Protein AF-A0A8T3DSW2-F1 (afdb_monomer_lite)

Sequence (312 aa):
MALNLKDYFRTLYGDQIVNIPLLAEAHVTGTTRLLEKRSEMKELERALAAHKEEFEMRMENLRQHKDDQVEREDQLKKSMLKFDTFLKENDSKCNRAKKKAIIDREVVRQKELEIERLEKDIITLLARKEVLQEKVKRKAIYWEFLDKVIKRSKKFEEIRELLGRIDTLLVTREQLLQKDNEEQEHGEALRLHLRKFVEEQGNLVLQRNNQLSALQTQLDHARMVAFKWETTWNHIQSTAAKETLLLGQIKVVTLNLFHMMGGKTSQDKGVPIDDTVQQLEQIQLFIKDKAVIVSDLRNTDPDPSSSTVAEI

Organism: NCBI:txid1534307

Foldseek 3Di:
DDDPVVVVCCVVCVPPPPPDDPDDDDDDDDPVVVVVVVVVVVVVVVVVVVVVVVVVVVVVVVVVVVVVVVVVVVVVVVVVVVVVVVVVVVVVVVVVVVVVVVVVVVVVVVVVVVVVVVVVVVVVVVVVVVVVVVVCVVCVVVVVVLVVVCVVVVPDPDSVVVVVVVVVVVVVVVVVVVVVVVVVVVVVVVVVVVVVVVVVVVVVVVVVVVVVVVVVVVVVVVVVVVVVVVVVVVVVVVVVVVVVVVVVVLLVVLLVLLVVLVFDADPPPGDHSPPSVVSVVVSVVVVVVVVVVVVVVVVPDDDDDDDDDDDD

Structure (mmCIF, N/CA/C/O backbone):
data_AF-A0A8T3DSW2-F1
#
_entry.id   AF-A0A8T3DSW2-F1
#
loop_
_atom_site.group_PDB
_atom_site.id
_atom_site.type_symbol
_atom_site.label_atom_id
_atom_site.label_alt_id
_atom_site.label_comp_id
_atom_site.label_asym_id
_atom_site.label_entity_id
_atom_site.label_seq_id
_atom_site.pdbx_PDB_ins_code
_atom_site.Cartn_x
_atom_site.Cartn_y
_atom_site.Cartn_z
_atom_site.occupancy
_atom_site.B_iso_or_equiv
_atom_site.auth_seq_id
_atom_site.auth_comp_id
_atom_site.auth_asym_id
_atom_site.auth_atom_id
_atom_site.pdbx_PDB_model_num
ATOM 1 N N . MET A 1 1 ? -76.232 -48.053 89.054 1.00 43.66 1 MET A N 1
ATOM 2 C CA . MET A 1 1 ? -76.414 -48.701 90.371 1.00 43.66 1 MET A CA 1
ATOM 3 C C . MET A 1 1 ? -77.754 -48.256 90.920 1.00 43.66 1 MET A C 1
ATOM 5 O O . MET A 1 1 ? -78.009 -47.060 90.956 1.00 43.66 1 MET A O 1
ATOM 9 N N . ALA A 1 2 ? -78.635 -49.215 91.198 1.00 47.88 2 ALA A N 1
ATOM 10 C CA . ALA A 1 2 ? -80.027 -48.984 91.562 1.00 47.88 2 ALA A CA 1
ATOM 11 C C . ALA A 1 2 ? -80.119 -48.363 92.962 1.00 47.88 2 ALA A C 1
ATOM 13 O O . ALA A 1 2 ? -79.831 -49.026 93.955 1.00 47.88 2 ALA A O 1
ATOM 14 N N . LEU A 1 3 ? -80.500 -47.088 93.038 1.00 48.88 3 LEU A N 1
ATOM 15 C CA . LEU A 1 3 ? -80.855 -46.457 94.304 1.00 48.88 3 LEU A CA 1
ATOM 16 C C . LEU A 1 3 ? -82.231 -46.987 94.711 1.00 48.88 3 LEU A C 1
ATOM 18 O O . LEU A 1 3 ? -83.237 -46.762 94.040 1.00 48.88 3 LEU A O 1
ATOM 22 N N . ASN A 1 4 ? -82.219 -47.776 95.778 1.00 55.91 4 ASN A N 1
ATOM 23 C CA . ASN A 1 4 ? -83.347 -48.475 96.364 1.00 55.91 4 ASN A CA 1
ATOM 24 C C . ASN A 1 4 ? -84.398 -47.446 96.816 1.00 55.91 4 ASN A C 1
ATOM 26 O O . ASN A 1 4 ? -84.283 -46.842 97.881 1.00 55.91 4 ASN A O 1
ATOM 30 N N . LEU A 1 5 ? -85.418 -47.211 95.986 1.00 57.59 5 LEU A N 1
ATOM 31 C CA . LEU A 1 5 ? -86.446 -46.184 96.218 1.00 57.59 5 LEU A CA 1
ATOM 32 C C . LEU A 1 5 ? -87.153 -46.364 97.577 1.00 57.59 5 LEU A C 1
ATOM 34 O O . LEU A 1 5 ? -87.599 -45.399 98.188 1.00 57.59 5 LEU A O 1
ATOM 38 N N . LYS A 1 6 ? -87.191 -47.603 98.082 1.00 64.75 6 LYS A N 1
ATOM 39 C CA . LYS A 1 6 ? -87.740 -47.973 99.393 1.00 64.75 6 LYS A CA 1
ATOM 40 C C . LYS A 1 6 ? -86.969 -47.362 100.573 1.00 64.75 6 LYS A C 1
ATOM 42 O O . LYS A 1 6 ? -87.594 -47.041 101.580 1.00 64.75 6 LYS A O 1
ATOM 47 N N . ASP A 1 7 ? -85.656 -47.175 100.438 1.00 61.97 7 ASP A N 1
ATOM 48 C CA . ASP A 1 7 ? -84.811 -46.563 101.472 1.00 61.97 7 ASP A CA 1
ATOM 49 C C . ASP A 1 7 ? -84.896 -45.029 101.423 1.00 61.97 7 ASP A C 1
ATOM 51 O O . ASP A 1 7 ? -84.907 -44.386 102.468 1.00 61.97 7 ASP A O 1
ATOM 55 N N . TYR A 1 8 ? -85.075 -44.448 100.229 1.00 66.94 8 TYR A N 1
ATOM 56 C CA . TYR A 1 8 ? -85.275 -43.004 100.035 1.00 66.94 8 TYR A CA 1
ATOM 57 C C . TYR A 1 8 ? -86.597 -42.498 100.641 1.00 66.94 8 TYR A C 1
ATOM 59 O O . TYR A 1 8 ? -86.630 -41.453 101.286 1.00 66.94 8 TYR A O 1
ATOM 67 N N . PHE A 1 9 ? -87.691 -43.259 100.508 1.00 60.03 9 PHE A N 1
ATOM 68 C CA . PHE A 1 9 ? -88.961 -42.897 101.153 1.00 60.03 9 PHE A CA 1
ATOM 69 C C . PHE A 1 9 ? -88.973 -43.174 102.665 1.00 60.03 9 PHE A C 1
ATOM 71 O O . PHE A 1 9 ? -89.694 -42.497 103.396 1.00 60.03 9 PHE A O 1
ATOM 78 N N . ARG A 1 10 ? -88.154 -44.118 103.159 1.00 63.00 10 ARG A N 1
ATOM 79 C CA . ARG A 1 10 ? -88.028 -44.397 104.599 1.00 63.00 10 ARG A CA 1
ATOM 80 C C . ARG A 1 10 ? -87.286 -43.279 105.341 1.00 63.00 10 ARG A C 1
ATOM 82 O O . ARG A 1 10 ? -87.646 -42.991 106.475 1.00 63.00 10 ARG A O 1
ATOM 89 N N . THR A 1 11 ? -86.302 -42.631 104.716 1.00 62.59 11 THR A N 1
ATOM 90 C CA . THR A 1 11 ? -85.560 -41.508 105.320 1.00 62.59 11 THR A CA 1
ATOM 91 C C . THR A 1 11 ? -86.280 -40.165 105.211 1.00 62.59 11 THR A C 1
ATOM 93 O O . THR A 1 11 ? -86.123 -39.339 106.101 1.00 62.59 11 THR A O 1
ATOM 96 N N . LEU A 1 12 ? -87.092 -39.940 104.172 1.00 53.28 12 LEU A N 1
ATOM 97 C CA . LEU A 1 12 ? -87.818 -38.671 103.997 1.00 53.28 12 LEU A CA 1
ATOM 98 C C . LEU A 1 12 ? -89.153 -38.586 104.754 1.00 53.28 12 LEU A C 1
ATOM 100 O O . LEU A 1 12 ? -89.588 -37.481 105.059 1.00 53.28 12 LEU A O 1
ATOM 104 N N . TYR A 1 13 ? -89.789 -39.719 105.078 1.00 52.56 13 TYR A N 1
ATOM 105 C CA . TYR A 1 13 ? -91.094 -39.750 105.764 1.00 52.56 13 TYR A CA 1
ATOM 106 C C . TYR A 1 13 ? -91.116 -40.586 107.057 1.00 52.56 13 TYR A C 1
ATOM 108 O O . TYR A 1 13 ? -92.164 -40.696 107.692 1.00 52.56 13 TYR A O 1
ATOM 116 N N . GLY A 1 14 ? -89.981 -41.162 107.473 1.00 54.56 14 GLY A N 1
ATOM 117 C CA . GLY A 1 14 ? -89.878 -41.958 108.704 1.00 54.56 14 GLY A CA 1
ATOM 118 C C . GLY A 1 14 ? -90.166 -41.172 109.989 1.00 54.56 14 GLY A C 1
ATOM 119 O O . GLY A 1 14 ? -90.711 -41.742 110.930 1.00 54.56 14 GLY A O 1
ATOM 120 N N . ASP A 1 15 ? -89.899 -39.863 109.992 1.00 53.25 15 ASP A N 1
ATOM 121 C CA . ASP A 1 15 ? -90.023 -38.998 111.177 1.00 53.25 15 ASP A CA 1
ATOM 122 C C . ASP A 1 15 ? -91.377 -38.265 111.295 1.00 53.25 15 ASP A C 1
ATOM 124 O O . ASP A 1 15 ? -91.585 -37.502 112.236 1.00 53.25 15 ASP A O 1
ATOM 128 N N . GLN A 1 16 ? -92.335 -38.501 110.386 1.00 49.41 16 GLN A N 1
ATOM 129 C CA . GLN A 1 16 ? -93.676 -37.880 110.435 1.00 49.41 16 GLN A CA 1
ATOM 130 C C . GLN A 1 16 ? -94.821 -38.843 110.791 1.00 49.41 16 GLN A C 1
ATOM 132 O O . GLN A 1 16 ? -95.993 -38.468 110.716 1.00 49.41 16 GLN A O 1
ATOM 137 N N . ILE A 1 17 ? -94.523 -40.057 111.268 1.00 44.06 17 ILE A N 1
ATOM 138 C CA . ILE A 1 17 ? -95.538 -40.899 111.919 1.00 44.06 17 ILE A CA 1
ATOM 139 C C . ILE A 1 17 ? -95.710 -40.402 113.356 1.00 44.06 17 ILE A C 1
ATOM 141 O O . ILE A 1 17 ? -95.076 -40.865 114.301 1.00 44.06 17 ILE A O 1
ATOM 145 N N . VAL A 1 18 ? -96.579 -39.406 113.492 1.00 42.84 18 VAL A N 1
ATOM 146 C CA . VAL A 1 18 ? -97.117 -38.927 114.761 1.00 42.84 18 VAL A CA 1
ATOM 147 C C . VAL A 1 18 ? -97.772 -40.112 115.479 1.00 42.84 18 VAL A C 1
ATOM 149 O O . VAL A 1 18 ? -98.855 -40.560 115.105 1.00 42.84 18 VAL A O 1
ATOM 152 N N . ASN A 1 19 ? -97.109 -40.631 116.516 1.00 40.38 19 ASN A N 1
ATOM 153 C CA . ASN A 1 19 ? -97.745 -41.471 117.526 1.00 40.38 19 ASN A CA 1
ATOM 154 C C . ASN A 1 19 ? -98.797 -40.614 118.239 1.00 40.38 19 ASN A C 1
ATOM 156 O O . ASN A 1 19 ? -98.472 -39.789 119.089 1.00 40.38 19 ASN A O 1
ATOM 160 N N . ILE A 1 20 ? -100.056 -40.794 117.850 1.00 39.34 20 ILE A N 1
ATOM 161 C CA . ILE A 1 20 ? -101.230 -40.228 118.512 1.00 39.34 20 ILE A CA 1
ATOM 162 C C . ILE A 1 20 ? -101.313 -40.871 119.908 1.00 39.34 20 ILE A C 1
ATOM 164 O O . ILE A 1 20 ? -101.490 -42.090 119.985 1.00 39.34 20 ILE A O 1
ATOM 168 N N . PRO A 1 21 ? -101.187 -40.121 121.019 1.00 40.06 21 PRO A N 1
ATOM 169 C CA . PRO A 1 21 ? -101.387 -40.692 122.343 1.00 40.06 21 PRO A CA 1
ATOM 170 C C . PRO A 1 21 ? -102.855 -41.111 122.494 1.00 40.06 21 PRO A C 1
ATOM 172 O O . PRO A 1 21 ? -103.758 -40.280 122.378 1.00 40.06 21 PRO A O 1
ATOM 175 N N . LEU A 1 22 ? -103.099 -42.400 122.751 1.00 38.41 22 LEU A N 1
ATOM 176 C CA . LEU A 1 22 ? -104.391 -42.884 123.235 1.00 38.41 22 LEU A CA 1
ATOM 177 C C . LEU A 1 22 ? -104.652 -42.245 124.604 1.00 38.41 22 LEU A C 1
ATOM 179 O O . LEU A 1 22 ? -104.048 -42.603 125.613 1.00 38.41 22 LEU A O 1
ATOM 183 N N . LEU A 1 23 ? -105.537 -41.256 124.594 1.00 38.25 23 LEU A N 1
ATOM 184 C CA . LEU A 1 23 ? -106.051 -40.551 125.753 1.00 38.25 23 LEU A CA 1
ATOM 185 C C . LEU A 1 23 ? -106.898 -41.527 126.594 1.00 38.25 23 LEU A C 1
ATOM 187 O O . LEU A 1 23 ? -107.971 -41.940 126.159 1.00 38.25 23 LEU A O 1
ATOM 191 N N . ALA A 1 24 ? -106.428 -41.898 127.785 1.00 33.66 24 ALA A N 1
ATOM 192 C CA . ALA A 1 24 ? -107.300 -42.418 128.834 1.00 33.66 24 ALA A CA 1
ATOM 193 C C . ALA A 1 24 ? -107.922 -41.217 129.559 1.00 33.66 24 ALA A C 1
ATOM 195 O O . ALA A 1 24 ? -107.221 -40.336 130.056 1.00 33.66 24 ALA A O 1
ATOM 196 N N . GLU A 1 25 ? -109.246 -41.162 129.537 1.00 34.75 25 GLU A N 1
ATOM 197 C CA . GLU A 1 25 ? -110.070 -40.064 130.024 1.00 34.75 25 GLU A CA 1
ATOM 198 C C . GLU A 1 25 ? -110.011 -39.909 131.553 1.00 34.75 25 GLU A C 1
ATOM 200 O O . GLU A 1 25 ? -110.263 -40.852 132.300 1.00 34.75 25 GLU A O 1
ATOM 205 N N . ALA A 1 26 ? -109.791 -38.675 132.013 1.00 35.09 26 ALA A N 1
ATOM 206 C CA . ALA A 1 26 ? -110.339 -38.165 133.267 1.00 35.09 26 ALA A CA 1
ATOM 207 C C . ALA A 1 26 ? -110.723 -36.683 133.077 1.00 35.09 26 ALA A C 1
ATOM 209 O O . ALA A 1 26 ? -109.900 -35.782 133.190 1.00 35.09 26 ALA A O 1
ATOM 210 N N . HIS A 1 27 ? -111.990 -36.497 132.691 1.00 44.94 27 HIS A N 1
ATOM 211 C CA . HIS A 1 27 ? -112.877 -35.327 132.794 1.00 44.94 27 HIS A CA 1
ATOM 212 C C . HIS A 1 27 ? -112.278 -33.907 132.859 1.00 44.94 27 HIS A C 1
ATOM 214 O O . HIS A 1 27 ? -111.850 -33.529 133.938 1.00 44.94 27 HIS A O 1
ATOM 220 N N . VAL A 1 28 ? -112.471 -33.076 131.807 1.00 40.66 28 VAL A N 1
ATOM 221 C CA . VAL A 1 28 ? -113.140 -31.742 131.880 1.00 40.66 28 VAL A CA 1
ATOM 222 C C . VAL A 1 28 ? -113.721 -31.304 130.499 1.00 40.66 28 VAL A C 1
ATOM 224 O O . VAL A 1 28 ? -113.068 -31.351 129.465 1.00 40.66 28 VAL A O 1
ATOM 227 N N . THR A 1 29 ? -114.984 -30.875 130.540 1.00 43.62 29 THR A N 1
ATOM 228 C CA . THR A 1 29 ? -115.973 -30.237 129.633 1.00 43.62 29 THR A CA 1
ATOM 229 C C . THR A 1 29 ? -115.573 -29.397 128.381 1.00 43.62 29 THR A C 1
ATOM 231 O O . THR A 1 29 ? -115.062 -28.288 128.483 1.00 43.62 29 THR A O 1
ATOM 234 N N . GLY A 1 30 ? -116.048 -29.833 127.199 1.00 53.72 30 GLY A N 1
ATOM 235 C CA . GLY A 1 30 ? -116.882 -29.088 126.216 1.00 53.72 30 GLY A CA 1
ATOM 236 C C . GLY A 1 30 ? -116.366 -27.850 125.452 1.00 53.72 30 GLY A C 1
ATOM 237 O O . GLY A 1 30 ? -116.381 -27.842 124.222 1.00 53.72 30 GLY A O 1
ATOM 238 N N . THR A 1 31 ? -115.981 -26.773 126.135 1.00 52.41 31 THR A N 1
ATOM 239 C CA . THR A 1 31 ? -115.740 -25.442 125.528 1.00 52.41 31 THR A CA 1
ATOM 240 C C . THR A 1 31 ? -114.266 -25.164 125.219 1.00 52.41 31 THR A C 1
ATOM 242 O O . THR A 1 31 ? -113.960 -24.370 124.329 1.00 52.41 31 THR A O 1
ATOM 245 N N . THR A 1 32 ? -113.348 -25.880 125.866 1.00 54.94 32 THR A N 1
ATOM 246 C CA . THR A 1 32 ? -111.899 -25.862 125.595 1.00 54.94 32 THR A CA 1
ATOM 247 C C . THR A 1 32 ? -111.535 -26.531 124.270 1.00 54.94 32 THR A C 1
ATOM 249 O O . THR A 1 32 ? -110.664 -26.037 123.565 1.00 54.94 32 THR A O 1
ATOM 252 N N . ARG A 1 33 ? -112.281 -27.556 123.838 1.00 53.84 33 ARG A N 1
ATOM 253 C CA . ARG A 1 33 ? -112.020 -28.305 122.592 1.00 53.84 33 ARG A CA 1
ATOM 254 C C . ARG A 1 33 ? -112.208 -27.475 121.312 1.00 53.84 33 ARG A C 1
ATOM 256 O O . ARG A 1 33 ? -111.538 -27.714 120.312 1.00 53.84 33 ARG A O 1
ATOM 263 N N . LEU A 1 34 ? -113.107 -26.483 121.330 1.00 56.41 34 LEU A N 1
ATOM 264 C CA . LEU A 1 34 ? -113.282 -25.531 120.222 1.00 56.41 34 LEU A CA 1
ATOM 265 C C . LEU A 1 34 ? -112.168 -24.482 120.188 1.00 56.41 34 LEU A C 1
ATOM 267 O O . LEU A 1 34 ? -111.774 -24.068 119.101 1.00 56.41 34 LEU A O 1
ATOM 271 N N . LEU A 1 35 ? -111.653 -24.071 121.351 1.00 57.28 35 LEU A N 1
ATOM 272 C CA . LEU A 1 35 ? -110.501 -23.174 121.463 1.00 57.28 35 LEU A CA 1
ATOM 273 C C . LEU A 1 35 ? -109.206 -23.879 121.064 1.00 57.28 35 LEU A C 1
ATOM 275 O O . LEU A 1 35 ? -108.429 -23.292 120.323 1.00 57.28 35 LEU A O 1
ATOM 279 N N . GLU A 1 36 ? -109.023 -25.139 121.453 1.00 59.38 36 GLU A N 1
ATOM 280 C CA . GLU A 1 36 ? -107.912 -25.989 121.019 1.00 59.38 36 GLU A CA 1
ATOM 281 C C . GLU A 1 36 ? -107.985 -26.256 119.518 1.00 59.38 36 GLU A C 1
ATOM 283 O O . GLU A 1 36 ? -107.013 -25.989 118.832 1.00 59.38 36 GLU A O 1
ATOM 288 N N . LYS A 1 37 ? -109.144 -26.618 118.946 1.00 61.25 37 LYS A N 1
ATOM 289 C CA . LYS A 1 37 ? -109.275 -26.771 117.483 1.00 61.25 37 LYS A CA 1
ATOM 290 C C . LYS A 1 37 ? -109.096 -25.461 116.704 1.00 61.25 37 LYS A C 1
ATOM 292 O O . LYS A 1 37 ? -108.611 -25.496 115.576 1.00 61.25 37 LYS A O 1
ATOM 297 N N . ARG A 1 38 ? -109.448 -24.298 117.276 1.00 60.47 38 ARG A N 1
ATOM 298 C CA . ARG A 1 38 ? -109.140 -22.974 116.689 1.00 60.47 38 ARG A CA 1
ATOM 299 C C . ARG A 1 38 ? -107.675 -22.581 116.872 1.00 60.47 38 ARG A C 1
ATOM 301 O O . ARG A 1 38 ? -107.148 -21.887 116.009 1.00 60.47 38 ARG A O 1
ATOM 308 N N . SER A 1 39 ? -107.043 -22.980 117.973 1.00 61.34 39 SER A N 1
ATOM 309 C CA . SER A 1 39 ? -105.615 -22.770 118.223 1.00 61.34 39 SER A CA 1
ATOM 310 C C . SER A 1 39 ? -104.789 -23.645 117.290 1.00 61.34 39 SER A C 1
ATOM 312 O O . SER A 1 39 ? -103.933 -23.116 116.596 1.00 61.34 39 SER A O 1
ATOM 314 N N . GLU A 1 40 ? -105.149 -24.923 117.158 1.00 66.50 40 GLU A N 1
ATOM 315 C CA . GLU A 1 40 ? -104.601 -25.878 116.197 1.00 66.50 40 GLU A CA 1
ATOM 316 C C . GLU A 1 40 ? -104.802 -25.385 114.765 1.00 66.50 40 GLU A C 1
ATOM 318 O O . GLU A 1 40 ? -103.831 -25.339 114.031 1.00 66.50 40 GLU A O 1
ATOM 323 N N . MET A 1 41 ? -105.999 -24.934 114.352 1.00 65.31 41 MET A N 1
ATOM 324 C CA . MET A 1 41 ? -106.180 -24.360 113.006 1.00 65.31 41 MET A CA 1
ATOM 325 C C . MET A 1 41 ? -105.338 -23.102 112.788 1.00 65.31 41 MET A C 1
ATOM 327 O O . MET A 1 41 ? -104.753 -22.958 111.723 1.00 65.31 41 MET A O 1
ATOM 331 N N . LYS A 1 42 ? -105.213 -22.217 113.784 1.00 70.38 42 LYS A N 1
ATOM 332 C CA . LYS A 1 42 ? -104.334 -21.041 113.691 1.00 70.38 42 LYS A CA 1
ATOM 333 C C . LYS A 1 42 ? -102.854 -21.408 113.687 1.00 70.38 42 LYS A C 1
ATOM 335 O O . LYS A 1 42 ? -102.058 -20.643 113.160 1.00 70.38 42 LYS A O 1
ATOM 340 N N . GLU A 1 43 ? -102.457 -22.495 114.334 1.00 70.50 43 GLU A N 1
ATOM 341 C CA . GLU A 1 43 ? -101.088 -23.018 114.313 1.00 70.50 43 GLU A CA 1
ATOM 342 C C . GLU A 1 43 ? -100.790 -23.722 112.993 1.00 70.50 43 GLU A C 1
ATOM 344 O O . GLU A 1 43 ? -99.720 -23.513 112.438 1.00 70.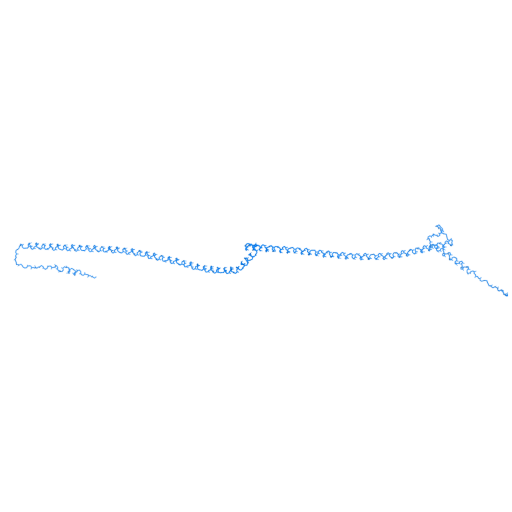50 43 GLU A O 1
ATOM 349 N N . LEU A 1 44 ? -101.754 -24.455 112.436 1.00 71.56 44 LEU A N 1
ATOM 350 C CA . LEU A 1 44 ? -101.662 -25.093 111.125 1.00 71.56 44 LEU A CA 1
ATOM 351 C C . LEU A 1 44 ? -101.683 -24.057 109.996 1.00 71.56 44 LEU A C 1
ATOM 353 O O . LEU A 1 44 ? -100.909 -24.181 109.057 1.00 71.56 44 LEU A O 1
ATOM 357 N N . GLU A 1 45 ? -102.489 -22.997 110.101 1.00 70.25 45 GLU A N 1
ATOM 358 C CA . GLU A 1 45 ? -102.453 -21.849 109.186 1.00 70.25 45 GLU A CA 1
ATOM 359 C C . GLU A 1 45 ? -101.144 -21.067 109.311 1.00 70.25 45 GLU A C 1
ATOM 361 O O . GLU A 1 45 ? -100.581 -20.685 108.290 1.00 70.25 45 GLU A O 1
ATOM 366 N N . ARG A 1 46 ? -100.614 -20.877 110.529 1.00 73.38 46 ARG A N 1
ATOM 367 C CA . ARG A 1 46 ? -99.286 -20.273 110.738 1.00 73.38 46 ARG A CA 1
ATOM 368 C C . ARG A 1 46 ? -98.164 -21.147 110.175 1.00 73.38 46 ARG A C 1
ATOM 370 O O . ARG A 1 46 ? -97.273 -20.619 109.523 1.00 73.38 46 ARG A O 1
ATOM 377 N N . ALA A 1 47 ? -98.224 -22.464 110.359 1.00 76.38 47 ALA A N 1
ATOM 378 C CA . ALA A 1 47 ? -97.257 -23.408 109.806 1.00 76.38 47 ALA A CA 1
ATOM 379 C C . ALA A 1 47 ? -97.350 -23.484 108.277 1.00 76.38 47 ALA A C 1
ATOM 381 O O . ALA A 1 47 ? -96.328 -23.524 107.606 1.00 76.38 47 ALA A O 1
ATOM 382 N N . LEU A 1 48 ? -98.556 -23.447 107.708 1.00 77.19 48 LEU A N 1
ATOM 383 C CA . LEU A 1 48 ? -98.776 -23.453 106.262 1.00 77.19 48 LEU A CA 1
ATOM 384 C C . LEU A 1 48 ? -98.400 -22.111 105.616 1.00 77.19 48 LEU A C 1
ATOM 386 O O . LEU A 1 48 ? -97.905 -22.107 104.492 1.00 77.19 48 LEU A O 1
ATOM 390 N N . ALA A 1 49 ? -98.588 -20.989 106.315 1.00 76.69 49 ALA A N 1
ATOM 391 C CA . ALA A 1 49 ? -98.077 -19.683 105.907 1.00 76.69 49 ALA A CA 1
ATOM 392 C C . ALA A 1 49 ? -96.542 -19.652 105.939 1.00 76.69 49 ALA A C 1
ATOM 394 O O . ALA A 1 49 ? -95.941 -19.284 104.937 1.00 76.69 49 ALA A O 1
ATOM 395 N N . ALA A 1 50 ? -95.916 -20.149 107.012 1.00 79.94 50 ALA A N 1
ATOM 396 C CA . ALA A 1 50 ? -94.462 -20.282 107.102 1.00 79.94 50 ALA A CA 1
ATOM 397 C C . ALA A 1 50 ? -93.899 -21.199 106.003 1.00 79.94 50 ALA A C 1
ATOM 399 O O . ALA A 1 50 ? -92.929 -20.850 105.342 1.00 79.94 50 ALA A O 1
ATOM 400 N N . HIS A 1 51 ? -94.546 -22.335 105.722 1.00 78.62 51 HIS A N 1
ATOM 401 C CA . HIS A 1 51 ? -94.102 -23.248 104.666 1.00 78.62 51 HIS A CA 1
ATOM 402 C C . HIS A 1 51 ? -94.282 -22.662 103.255 1.00 78.62 51 HIS A C 1
ATOM 404 O O . HIS A 1 51 ? -93.497 -22.979 102.359 1.00 78.62 51 HIS A O 1
ATOM 410 N N . LYS A 1 52 ? -95.307 -21.819 103.047 1.00 79.56 52 LYS A N 1
ATOM 411 C CA . LYS A 1 52 ? -95.509 -21.055 101.806 1.00 79.56 52 LYS A CA 1
ATOM 412 C C . LYS A 1 52 ? -94.461 -19.959 101.649 1.00 79.56 52 LYS A C 1
ATOM 414 O O . LYS A 1 52 ? -93.871 -19.887 100.581 1.00 79.56 52 LYS A O 1
ATOM 419 N N . GLU A 1 53 ? -94.178 -19.186 102.696 1.00 80.69 53 GLU A N 1
ATOM 420 C CA . GLU A 1 53 ? -93.099 -18.188 102.698 1.00 80.69 53 GLU A CA 1
ATOM 421 C C . GLU A 1 53 ? -91.731 -18.842 102.464 1.00 80.69 53 GLU A C 1
ATOM 423 O O . GLU A 1 53 ? -90.952 -18.364 101.646 1.00 80.69 53 GLU A O 1
ATOM 428 N N . GLU A 1 54 ? -91.439 -19.980 103.099 1.00 80.94 54 GLU A N 1
ATOM 429 C CA . GLU A 1 54 ? -90.201 -20.731 102.864 1.00 80.94 54 GLU A CA 1
ATOM 430 C C . GLU A 1 54 ? -90.104 -21.276 101.434 1.00 80.94 54 GLU A C 1
ATOM 432 O O . GLU A 1 54 ? -89.021 -21.281 100.841 1.00 80.94 54 GLU A O 1
ATOM 437 N N . PHE A 1 55 ? -91.217 -21.750 100.866 1.00 79.81 55 PHE A N 1
ATOM 438 C CA . PHE A 1 55 ? -91.267 -22.212 99.480 1.00 79.81 55 PHE A CA 1
ATOM 439 C C . PHE A 1 55 ? -91.098 -21.049 98.498 1.00 79.81 55 PHE A C 1
ATOM 441 O O . PHE A 1 55 ? -90.341 -21.178 97.538 1.00 79.81 55 PHE A O 1
ATOM 448 N N . GLU A 1 56 ? -91.737 -19.908 98.755 1.00 83.69 56 GLU A N 1
ATOM 449 C CA . GLU A 1 56 ? -91.572 -18.679 97.978 1.00 83.69 56 GLU A CA 1
ATOM 450 C C . GLU A 1 56 ? -90.132 -18.163 98.056 1.00 83.69 56 GLU A C 1
ATOM 452 O O . GLU A 1 56 ? -89.535 -17.912 97.012 1.00 83.69 56 GLU A O 1
ATOM 457 N N . MET A 1 57 ? -89.511 -18.133 99.241 1.00 82.75 57 MET A N 1
ATOM 458 C CA . MET A 1 57 ? -88.095 -17.778 99.395 1.00 82.75 57 MET A CA 1
ATOM 459 C C . MET A 1 57 ? -87.160 -18.759 98.677 1.00 82.75 57 MET A C 1
ATOM 461 O O . MET A 1 57 ? -86.193 -18.339 98.042 1.00 82.75 57 MET A O 1
ATOM 465 N N . ARG A 1 58 ? -87.427 -20.073 98.726 1.00 84.06 58 ARG A N 1
ATOM 466 C CA . ARG A 1 58 ? -86.645 -21.065 97.962 1.00 84.06 58 ARG A CA 1
ATOM 467 C C . ARG A 1 58 ? -86.805 -20.888 96.458 1.00 84.06 58 ARG A C 1
ATOM 469 O O . ARG A 1 58 ? -85.818 -20.998 95.737 1.00 84.06 58 ARG A O 1
ATOM 476 N N . MET A 1 59 ? -88.023 -20.643 95.985 1.00 84.19 59 MET A N 1
ATOM 477 C CA . MET A 1 59 ? -88.301 -20.421 94.568 1.00 84.19 59 MET A CA 1
ATOM 478 C C . MET A 1 59 ? -87.669 -19.124 94.068 1.00 84.19 59 MET A C 1
ATOM 480 O O . MET A 1 59 ? -87.143 -19.109 92.958 1.00 84.19 59 MET A O 1
ATOM 484 N N . GLU A 1 60 ? -87.667 -18.076 94.888 1.00 84.88 60 GLU A N 1
ATOM 485 C CA . GLU A 1 60 ? -87.009 -16.809 94.583 1.00 84.88 60 GLU A CA 1
ATOM 486 C C . GLU A 1 60 ? -85.483 -16.968 94.547 1.00 84.88 60 GLU A C 1
ATOM 488 O O . GLU A 1 60 ? -84.858 -16.597 93.560 1.00 84.88 60 GLU A O 1
ATOM 493 N N . ASN A 1 61 ? -84.879 -17.654 95.524 1.00 86.88 61 ASN A N 1
ATOM 494 C CA . ASN A 1 61 ? -83.445 -17.971 95.501 1.00 86.88 61 ASN A CA 1
ATOM 495 C C . ASN A 1 61 ? -83.051 -18.847 94.300 1.00 86.88 61 ASN A C 1
ATOM 497 O O . ASN A 1 61 ? -81.992 -18.657 93.710 1.00 86.88 61 ASN A O 1
ATOM 501 N N . LEU A 1 62 ? -83.889 -19.815 93.913 1.00 88.62 62 LEU A N 1
ATOM 502 C CA . LEU A 1 62 ? -83.650 -20.636 92.722 1.00 88.62 62 LEU A CA 1
ATOM 503 C C . LEU A 1 62 ? -83.791 -19.832 91.426 1.00 88.62 62 LEU A C 1
ATOM 505 O O . LEU A 1 62 ? -83.044 -20.086 90.483 1.00 88.62 62 LEU A O 1
ATOM 509 N N . ARG A 1 63 ? -84.723 -18.873 91.368 1.00 86.31 63 ARG A N 1
ATOM 510 C CA . ARG A 1 63 ? -84.840 -17.933 90.246 1.00 86.31 63 ARG A CA 1
ATOM 511 C C . ARG A 1 63 ? -83.608 -17.045 90.155 1.00 86.31 63 ARG A C 1
ATOM 513 O O . ARG A 1 63 ? -82.984 -17.042 89.104 1.00 86.31 63 ARG A O 1
ATOM 520 N N . GLN A 1 64 ? -83.188 -16.435 91.260 1.00 88.06 64 GLN A N 1
ATOM 521 C CA . GLN A 1 64 ? -81.960 -15.640 91.328 1.00 88.06 64 GLN A CA 1
ATOM 522 C C . GLN A 1 64 ? -80.733 -16.460 90.916 1.00 88.06 64 GLN A C 1
ATOM 524 O O . GLN A 1 64 ? -79.978 -16.041 90.049 1.00 88.06 64 GLN A O 1
ATOM 529 N N . HIS A 1 65 ? -80.573 -17.686 91.425 1.00 88.62 65 HIS A N 1
ATOM 530 C CA . HIS A 1 65 ? -79.476 -18.564 91.009 1.00 88.62 65 HIS A CA 1
ATOM 531 C C . HIS A 1 65 ? -79.519 -18.940 89.526 1.00 88.62 65 HIS A C 1
ATOM 533 O O . HIS A 1 65 ? -78.464 -19.067 88.899 1.00 88.62 65 HIS A O 1
ATOM 539 N N . LYS A 1 66 ? -80.714 -19.147 88.965 1.00 89.81 66 LYS A N 1
ATOM 540 C CA . LYS A 1 66 ? -80.888 -19.432 87.540 1.00 89.81 66 LYS A CA 1
ATOM 541 C C . LYS A 1 66 ? -80.541 -18.207 86.696 1.00 89.81 66 LYS A C 1
ATOM 543 O O . LYS A 1 66 ? -79.828 -18.358 85.707 1.00 89.81 66 LYS A O 1
ATOM 548 N N . ASP A 1 67 ? -80.989 -17.027 87.100 1.00 91.38 67 ASP A N 1
ATOM 549 C CA . ASP A 1 67 ? -80.708 -15.768 86.413 1.00 91.38 67 ASP A CA 1
ATOM 550 C C . ASP A 1 67 ? -79.206 -15.434 86.488 1.00 91.38 67 ASP A C 1
ATOM 552 O O . ASP A 1 67 ? -78.583 -15.194 85.454 1.00 91.38 67 ASP A O 1
ATOM 556 N N . ASP A 1 68 ? -78.573 -15.596 87.655 1.00 91.81 68 ASP A N 1
ATOM 557 C CA . ASP A 1 68 ? -77.119 -15.473 87.841 1.00 91.81 68 ASP A CA 1
ATOM 558 C C . ASP A 1 68 ? -76.325 -16.474 86.991 1.00 91.81 68 ASP A C 1
ATOM 560 O O . ASP A 1 68 ? -75.207 -16.195 86.544 1.00 91.81 68 ASP A O 1
ATOM 564 N N . GLN A 1 69 ? -76.844 -17.694 86.821 1.00 90.44 69 GLN A N 1
ATOM 565 C CA . GLN A 1 69 ? -76.210 -18.706 85.982 1.00 90.44 69 GLN A CA 1
ATOM 566 C C . GLN A 1 69 ? -76.312 -18.330 84.500 1.00 90.44 69 GLN A C 1
ATOM 568 O O . GLN A 1 69 ? -75.317 -18.449 83.786 1.00 90.44 69 GLN A O 1
ATOM 573 N N . VAL A 1 70 ? -77.468 -17.834 84.052 1.00 92.00 70 VAL A N 1
ATOM 574 C CA . VAL A 1 70 ? -77.666 -17.345 82.680 1.00 92.00 70 VAL A CA 1
ATOM 575 C C . VAL A 1 70 ? -76.775 -16.134 82.404 1.00 92.00 70 VAL A C 1
ATOM 577 O O . VAL A 1 70 ? -76.111 -16.098 81.368 1.00 92.00 70 VAL A O 1
ATOM 580 N N . GLU A 1 71 ? -76.667 -15.185 83.336 1.00 92.31 71 GLU A N 1
ATOM 581 C CA . GLU A 1 71 ? -75.758 -14.045 83.191 1.00 92.31 71 GLU A CA 1
ATOM 582 C C . GLU A 1 71 ? -74.296 -14.483 83.098 1.00 92.31 71 GLU A C 1
ATOM 584 O O . GLU A 1 71 ? -73.564 -14.006 82.226 1.00 92.31 71 GLU A O 1
ATOM 589 N N . ARG A 1 72 ? -73.857 -15.415 83.954 1.00 91.38 72 ARG A N 1
ATOM 590 C CA . ARG A 1 72 ? -72.496 -15.968 83.888 1.00 91.38 72 ARG A CA 1
ATOM 591 C C . ARG A 1 72 ? -72.241 -16.692 82.569 1.00 91.38 72 ARG A C 1
ATOM 593 O O . ARG A 1 72 ? -71.182 -16.492 81.974 1.00 91.38 72 ARG A O 1
ATOM 600 N N . GLU A 1 73 ? -73.192 -17.485 82.080 1.00 91.19 73 GLU A N 1
ATOM 601 C CA . GLU A 1 73 ? -73.097 -18.127 80.764 1.00 91.19 73 GLU A CA 1
ATOM 602 C C . GLU A 1 73 ? -73.005 -17.102 79.630 1.00 91.19 73 GLU A C 1
ATOM 604 O O . GLU A 1 73 ? -72.173 -17.250 78.735 1.00 91.19 73 GLU A O 1
ATOM 609 N N . ASP A 1 74 ? -73.802 -16.036 79.662 1.00 92.69 74 ASP A N 1
ATOM 610 C CA . ASP A 1 74 ? -73.769 -14.988 78.644 1.00 92.69 74 ASP A CA 1
ATOM 611 C C . ASP A 1 74 ? -72.484 -14.154 78.700 1.00 92.69 74 ASP A C 1
ATOM 613 O O . ASP A 1 74 ? -71.945 -13.771 77.656 1.00 92.69 74 ASP A O 1
ATOM 617 N N . GLN A 1 75 ? -71.934 -13.909 79.890 1.00 92.38 75 GLN A N 1
ATOM 618 C CA . GLN A 1 75 ? -70.611 -13.305 80.052 1.00 92.38 75 GLN A CA 1
ATOM 619 C C . GLN A 1 75 ? -69.509 -14.206 79.478 1.00 92.38 75 GLN A C 1
ATOM 621 O O . GLN A 1 75 ? -68.628 -13.710 78.770 1.00 92.38 75 GLN A O 1
ATOM 626 N N . LEU A 1 76 ? -69.584 -15.521 79.713 1.00 92.88 76 LEU A N 1
ATOM 627 C CA . LEU A 1 76 ? -68.685 -16.522 79.129 1.00 92.88 76 LEU A CA 1
ATOM 628 C C . LEU A 1 76 ? -68.804 -16.584 77.601 1.00 92.88 76 LEU A C 1
ATOM 630 O O . LEU A 1 76 ? -67.790 -16.585 76.907 1.00 92.88 76 LEU A O 1
ATOM 634 N N . LYS A 1 77 ? -70.018 -16.555 77.044 1.00 93.62 77 LYS A N 1
ATOM 635 C CA . LYS A 1 77 ? -70.227 -16.499 75.587 1.00 93.62 77 LYS A CA 1
ATOM 636 C C . LYS A 1 77 ? -69.641 -15.218 74.992 1.00 93.62 77 LYS A C 1
ATOM 638 O O . LYS A 1 77 ? -68.934 -15.269 73.986 1.00 93.62 77 LYS A O 1
ATOM 643 N N . LYS A 1 78 ? -69.875 -14.062 75.626 1.00 93.94 78 LYS A N 1
ATOM 644 C CA . LYS A 1 78 ? -69.307 -12.772 75.195 1.00 93.94 78 LYS A CA 1
ATOM 645 C C . LYS A 1 78 ? -67.780 -12.764 75.281 1.00 93.94 78 LYS A C 1
ATOM 647 O O . LYS A 1 78 ? -67.137 -12.213 74.389 1.00 93.94 78 LYS A O 1
ATOM 652 N N . SER A 1 79 ? -67.185 -13.349 76.323 1.00 93.00 79 SER A N 1
ATOM 653 C CA . SER A 1 79 ? -65.727 -13.442 76.445 1.00 93.00 79 SER A CA 1
ATOM 654 C C . SER A 1 79 ? -65.140 -14.396 75.405 1.00 93.00 79 SER A C 1
ATOM 656 O O . SER A 1 79 ? -64.167 -14.024 74.754 1.00 93.00 79 SER A O 1
ATOM 658 N N . MET A 1 80 ? -65.772 -15.546 75.145 1.00 92.44 80 MET A N 1
ATOM 659 C CA . MET A 1 80 ? -65.366 -16.461 74.073 1.00 92.44 80 MET A CA 1
ATOM 660 C C . MET A 1 80 ? -65.398 -15.800 72.694 1.00 92.44 80 MET A C 1
ATOM 662 O O . MET A 1 80 ? -64.435 -15.934 71.947 1.00 92.44 80 MET A O 1
ATOM 666 N N . LEU A 1 81 ? -66.440 -15.027 72.368 1.00 93.00 81 LEU A N 1
ATOM 667 C CA . LEU A 1 81 ? -66.499 -14.284 71.102 1.00 93.00 81 LEU A CA 1
ATOM 668 C C . LEU A 1 81 ? -65.383 -13.235 70.991 1.00 93.00 81 LEU A C 1
ATOM 670 O O . LEU A 1 81 ? -64.778 -13.085 69.928 1.00 93.00 81 LEU A O 1
ATOM 674 N N . LYS A 1 82 ? -65.072 -12.527 72.085 1.00 94.19 82 LYS A N 1
ATOM 675 C CA . LYS A 1 82 ? -63.939 -11.588 72.128 1.00 94.19 82 LYS A CA 1
ATOM 676 C C . LYS A 1 82 ? -62.604 -12.312 71.941 1.00 94.19 82 LYS A C 1
ATOM 678 O O . LYS A 1 82 ? -61.767 -11.817 71.193 1.00 94.19 82 LYS A O 1
ATOM 683 N N . PHE A 1 83 ? -62.418 -13.475 72.568 1.00 93.31 83 PHE A N 1
ATOM 684 C CA . PHE A 1 83 ? -61.218 -14.297 72.399 1.00 93.31 83 PHE A CA 1
ATOM 685 C C . PHE A 1 83 ? -61.082 -14.837 70.977 1.00 93.31 83 PHE A C 1
ATOM 687 O O . PHE A 1 83 ? -60.005 -14.726 70.404 1.00 93.31 83 PHE A O 1
ATOM 694 N N . ASP A 1 84 ? -62.152 -15.351 70.373 1.00 94.88 84 ASP A N 1
ATOM 695 C CA . ASP A 1 84 ? -62.129 -15.829 68.987 1.00 94.88 84 ASP A CA 1
ATOM 696 C C . ASP A 1 84 ? -61.819 -14.685 68.005 1.00 94.88 84 ASP A C 1
ATOM 698 O O . ASP A 1 84 ? -60.986 -14.821 67.109 1.00 94.88 84 ASP A O 1
ATOM 702 N N . THR A 1 85 ? -62.405 -13.503 68.227 1.00 93.69 85 THR A N 1
ATOM 703 C CA . THR A 1 85 ? -62.091 -12.301 67.437 1.00 93.69 85 THR A CA 1
ATOM 704 C C . THR A 1 85 ? -60.625 -11.888 67.612 1.00 93.69 85 THR A C 1
ATOM 706 O O . THR A 1 85 ? -59.937 -11.621 66.628 1.00 93.69 85 THR A O 1
ATOM 709 N N . PHE A 1 86 ? -60.111 -11.908 68.846 1.00 95.00 86 PHE A N 1
ATOM 710 C CA . PHE A 1 86 ? -58.706 -11.626 69.143 1.00 95.00 86 PHE A CA 1
ATOM 711 C C . PHE A 1 86 ? -57.753 -12.635 68.486 1.00 95.00 86 PHE A C 1
ATOM 713 O O . PHE A 1 86 ? -56.737 -12.225 67.926 1.00 95.00 86 PHE A O 1
ATOM 720 N N . LEU A 1 87 ? -58.078 -13.932 68.506 1.00 94.75 87 LEU A N 1
ATOM 721 C CA . LEU A 1 87 ? -57.289 -14.973 67.844 1.00 94.75 87 LEU A CA 1
ATOM 722 C C . LEU A 1 87 ? -57.269 -14.764 66.328 1.00 94.75 87 LEU A C 1
ATOM 724 O O . LEU A 1 87 ? -56.192 -14.738 65.740 1.00 94.75 87 LEU A O 1
ATOM 728 N N . LYS A 1 88 ? -58.422 -14.495 65.704 1.00 95.38 88 LYS A N 1
ATOM 729 C CA . LYS A 1 88 ? -58.512 -14.188 64.265 1.00 95.38 88 LYS A CA 1
ATOM 730 C C . LYS A 1 88 ? -57.697 -12.954 63.879 1.00 95.38 88 LYS A C 1
ATOM 732 O O . LYS A 1 88 ? -57.014 -12.952 62.852 1.00 95.38 88 LYS A O 1
ATOM 737 N N . GLU A 1 89 ? -57.738 -11.896 64.687 1.00 94.62 89 GLU A N 1
ATOM 738 C CA . GLU A 1 89 ? -56.921 -10.702 64.463 1.00 94.62 89 GLU A CA 1
ATOM 739 C C . GLU A 1 89 ? -55.426 -10.968 64.659 1.00 94.62 89 GLU A C 1
ATOM 741 O O . GLU A 1 89 ? -54.611 -10.470 63.877 1.00 94.62 89 GLU A O 1
ATOM 746 N N . ASN A 1 90 ? -55.053 -11.742 65.680 1.00 95.62 90 ASN A N 1
ATOM 747 C CA . ASN A 1 90 ? -53.668 -12.122 65.931 1.00 95.62 90 ASN A CA 1
ATOM 748 C C . ASN A 1 90 ? -53.122 -12.978 64.783 1.00 95.62 90 ASN A C 1
ATOM 750 O O . ASN A 1 90 ? -52.082 -12.641 64.222 1.00 95.62 90 ASN A O 1
ATOM 754 N N . ASP A 1 91 ? -53.873 -13.987 64.344 1.00 95.19 91 ASP A N 1
ATOM 755 C CA . ASP A 1 91 ? -53.532 -14.821 63.194 1.00 95.19 91 ASP A CA 1
ATOM 756 C C . ASP A 1 91 ? -53.418 -13.990 61.917 1.00 95.19 91 ASP A C 1
ATOM 758 O O . ASP A 1 91 ? -52.472 -14.156 61.146 1.00 95.19 91 ASP A O 1
ATOM 762 N N . SER A 1 92 ? -54.321 -13.029 61.698 1.00 95.12 92 SER A N 1
ATOM 763 C CA . SER A 1 92 ? -54.236 -12.090 60.574 1.00 95.12 92 SER A CA 1
ATOM 764 C C . SER A 1 92 ? -52.967 -11.229 60.639 1.00 95.12 92 SER A C 1
ATOM 766 O O . SER A 1 92 ? -52.261 -11.095 59.634 1.00 95.12 92 SER A O 1
ATOM 768 N N . LYS A 1 93 ? -52.611 -10.694 61.816 1.00 95.44 93 LYS A N 1
ATOM 769 C CA . LYS A 1 93 ? -51.366 -9.933 62.036 1.00 95.44 93 LYS A CA 1
ATOM 770 C C . LYS A 1 93 ? -50.130 -10.808 61.822 1.00 95.44 93 LYS A C 1
ATOM 772 O O . LYS A 1 93 ? -49.215 -10.395 61.110 1.00 95.44 93 LYS A O 1
ATOM 777 N N . CYS A 1 94 ? -50.128 -12.023 62.362 1.00 95.25 94 CYS A N 1
ATOM 778 C CA . CYS A 1 94 ? -49.048 -12.991 62.218 1.00 95.25 94 CYS A CA 1
ATOM 779 C C . CYS A 1 94 ? -48.867 -13.395 60.748 1.00 95.25 94 CYS A C 1
ATOM 781 O O . CYS A 1 94 ? -47.755 -13.367 60.226 1.00 95.25 94 CYS A O 1
ATOM 783 N N . ASN A 1 95 ? -49.958 -13.662 60.028 1.00 95.19 95 ASN A N 1
ATOM 784 C CA . ASN A 1 95 ? -49.927 -13.989 58.605 1.00 95.19 95 ASN A CA 1
ATOM 785 C C . ASN A 1 95 ? -49.452 -12.813 57.741 1.00 95.19 95 ASN A C 1
ATOM 787 O O . ASN A 1 95 ? -48.670 -13.022 56.813 1.00 95.19 95 ASN A O 1
ATOM 791 N N . ARG A 1 96 ? -49.863 -11.574 58.042 1.00 95.69 96 ARG A N 1
ATOM 792 C CA . ARG A 1 96 ? -49.340 -10.374 57.363 1.00 95.69 96 ARG A CA 1
ATOM 793 C C . ARG A 1 96 ? -47.846 -10.195 57.615 1.00 95.69 96 ARG A C 1
ATOM 795 O O . ARG A 1 96 ? -47.108 -9.970 56.661 1.00 95.69 96 ARG A O 1
ATOM 802 N N . ALA A 1 97 ? -47.399 -10.342 58.862 1.00 95.81 97 ALA A N 1
ATOM 803 C CA . ALA A 1 97 ? -45.987 -10.250 59.222 1.00 95.81 97 ALA A CA 1
ATOM 804 C C . ALA A 1 97 ? -45.152 -11.335 58.522 1.00 95.81 97 ALA A C 1
ATOM 806 O O . ALA A 1 97 ? -44.116 -11.021 57.944 1.00 95.81 97 ALA A O 1
ATOM 807 N N . LYS A 1 98 ? -45.638 -12.584 58.481 1.00 96.19 98 LYS A N 1
ATOM 808 C CA . LYS A 1 98 ? -44.998 -13.690 57.749 1.00 96.19 98 LYS A CA 1
ATOM 809 C C . LYS A 1 98 ? -44.901 -13.406 56.250 1.00 96.19 98 LYS A C 1
ATOM 811 O O . LYS A 1 98 ? -43.825 -13.545 55.680 1.00 96.19 98 LYS A O 1
ATOM 816 N N . LYS A 1 99 ? -45.994 -12.969 55.611 1.00 95.69 99 LYS A N 1
ATOM 817 C CA . LYS A 1 99 ? -45.993 -12.609 54.181 1.00 95.69 99 LYS A CA 1
ATOM 818 C C . LYS A 1 99 ? -45.021 -11.469 53.888 1.00 95.69 99 LYS A C 1
ATOM 820 O O . LYS A 1 99 ? -44.243 -11.574 52.946 1.00 95.69 99 LYS A O 1
ATOM 825 N N . LYS A 1 100 ? -45.027 -10.420 54.715 1.00 96.44 100 LYS A N 1
ATOM 826 C CA . LYS A 1 100 ? -44.099 -9.296 54.579 1.00 96.44 100 LYS A CA 1
ATOM 827 C C . LYS A 1 100 ? -42.645 -9.750 54.726 1.00 96.44 100 LYS A C 1
ATOM 829 O O . LYS A 1 100 ? -41.838 -9.432 53.869 1.00 96.44 100 LYS A O 1
ATOM 834 N N . ALA A 1 101 ? -42.337 -10.575 55.726 1.00 96.44 101 ALA A N 1
ATOM 835 C CA . ALA A 1 101 ? -40.991 -11.110 55.919 1.00 96.44 101 ALA A CA 1
ATOM 836 C C . ALA A 1 101 ? -40.499 -11.945 54.722 1.00 96.44 101 ALA A C 1
ATOM 838 O O . ALA A 1 101 ? -39.318 -11.897 54.397 1.00 96.44 101 ALA A O 1
ATOM 839 N N . ILE A 1 102 ? -41.382 -12.699 54.056 1.00 96.19 102 ILE A N 1
ATOM 840 C CA . ILE A 1 102 ? -41.028 -13.451 52.840 1.00 96.19 102 ILE A CA 1
ATOM 841 C C . ILE A 1 102 ? -40.720 -12.496 51.681 1.00 96.19 102 ILE A C 1
ATOM 843 O O . ILE A 1 102 ? -39.709 -12.674 51.008 1.00 96.19 102 ILE A O 1
ATOM 847 N N . ILE A 1 103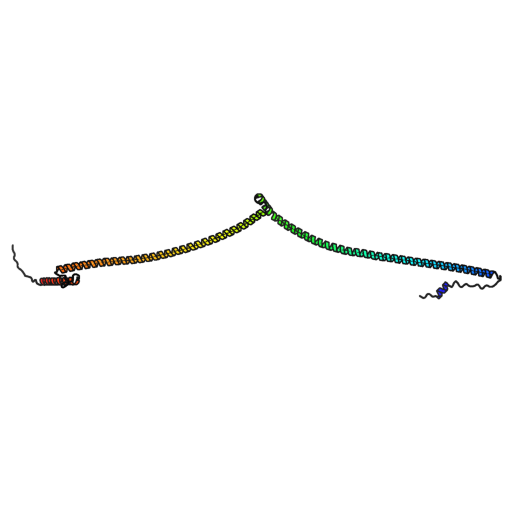 ? -41.559 -11.478 51.466 1.00 96.50 103 ILE A N 1
ATOM 848 C CA . ILE A 1 103 ? -41.356 -10.485 50.401 1.00 96.50 103 ILE A CA 1
ATOM 849 C C . ILE A 1 103 ? -40.058 -9.708 50.638 1.00 96.50 103 ILE A C 1
ATOM 851 O O . ILE A 1 103 ? -39.237 -9.608 49.732 1.00 96.50 103 ILE A O 1
ATOM 855 N N . ASP A 1 104 ? -39.843 -9.218 51.860 1.00 96.38 104 ASP A N 1
ATOM 856 C CA . ASP A 1 104 ? -38.646 -8.457 52.224 1.00 96.38 104 ASP A CA 1
ATOM 857 C C . ASP A 1 104 ? -37.378 -9.307 52.019 1.00 96.38 104 ASP A C 1
ATOM 859 O O . ASP A 1 104 ? -36.394 -8.820 51.468 1.00 96.38 104 ASP A O 1
ATOM 863 N N . ARG A 1 105 ? -37.412 -10.604 52.370 1.00 96.50 105 ARG A N 1
ATOM 864 C CA . ARG A 1 105 ? -36.303 -11.541 52.102 1.00 96.50 105 ARG A CA 1
ATOM 865 C C . ARG A 1 105 ? -36.021 -11.717 50.614 1.00 96.50 105 ARG A C 1
ATOM 867 O O . ARG A 1 105 ? -34.859 -11.758 50.228 1.00 96.50 105 ARG A O 1
ATOM 874 N N . GLU A 1 106 ? -37.054 -11.822 49.783 1.00 95.69 106 GLU A N 1
ATOM 875 C CA . GLU A 1 106 ? -36.870 -11.958 48.336 1.00 95.69 106 GLU A CA 1
ATOM 876 C C . GLU A 1 106 ? -36.307 -10.673 47.714 1.00 95.69 106 GLU A C 1
ATOM 878 O O . GLU A 1 106 ? -35.417 -10.744 46.869 1.00 95.69 106 GLU A O 1
ATOM 883 N N . VAL A 1 107 ? -36.750 -9.498 48.171 1.00 96.94 107 VAL A N 1
ATOM 884 C CA . VAL A 1 107 ? -36.186 -8.209 47.738 1.00 96.94 107 VAL A CA 1
ATOM 885 C C . VAL A 1 107 ? -34.713 -8.099 48.131 1.00 96.94 107 VAL A C 1
ATOM 887 O O . VAL A 1 107 ? -33.895 -7.708 47.300 1.00 96.94 107 VAL A O 1
ATOM 890 N N . VAL A 1 108 ? -34.359 -8.476 49.364 1.00 97.31 108 VAL A N 1
ATOM 891 C CA . VAL A 1 108 ? -32.960 -8.505 49.819 1.00 97.31 108 VAL A CA 1
ATOM 892 C C . VAL A 1 108 ? -32.133 -9.436 48.936 1.00 97.31 108 VAL A C 1
ATOM 894 O O . VAL A 1 108 ? -31.124 -8.999 48.394 1.00 97.31 108 VAL A O 1
ATOM 897 N N . ARG A 1 109 ? -32.611 -10.658 48.674 1.00 97.00 109 ARG A N 1
ATOM 898 C CA . ARG A 1 109 ? -31.929 -11.624 47.800 1.00 97.00 109 ARG A CA 1
ATOM 899 C C . ARG A 1 109 ? -31.701 -11.079 46.387 1.00 97.00 109 ARG A C 1
ATOM 901 O O . ARG A 1 109 ? -30.634 -11.263 45.809 1.00 97.00 109 ARG A O 1
ATOM 908 N N . GLN A 1 110 ? -32.696 -10.407 45.806 1.00 96.81 110 GLN A N 1
ATOM 909 C CA . GLN A 1 110 ? -32.559 -9.790 44.482 1.00 96.81 110 GLN A CA 1
ATOM 910 C C . GLN A 1 110 ? -31.528 -8.660 44.485 1.00 96.81 110 GLN A C 1
ATOM 912 O O . GLN A 1 110 ? -30.740 -8.548 43.547 1.00 96.81 110 GLN A O 1
ATOM 917 N N . LYS A 1 111 ? -31.508 -7.845 45.545 1.00 97.12 111 LYS A N 1
ATOM 918 C CA . LYS A 1 111 ? -30.539 -6.758 45.699 1.00 97.12 111 LYS A CA 1
ATOM 919 C C . LYS A 1 111 ? -29.125 -7.271 45.945 1.00 97.12 111 LYS A C 1
ATOM 921 O O . LYS A 1 111 ? -28.199 -6.711 45.376 1.00 97.12 111 LYS A O 1
ATOM 926 N N . GLU A 1 112 ? -28.953 -8.351 46.699 1.00 97.06 112 GLU A N 1
ATOM 927 C CA . GLU A 1 112 ? -27.657 -9.016 46.889 1.00 97.06 112 GLU A CA 1
ATOM 928 C C . GLU A 1 112 ? -27.084 -9.517 45.556 1.00 97.06 112 GLU A C 1
ATOM 930 O O . GLU A 1 112 ? -25.936 -9.224 45.233 1.00 97.06 112 GLU A O 1
ATOM 935 N N . LEU A 1 113 ? -27.901 -10.165 44.716 1.00 96.88 113 LEU A N 1
ATOM 936 C CA . LEU A 1 113 ? -27.472 -10.588 43.375 1.00 96.88 113 LEU A CA 1
ATOM 937 C C . LEU A 1 113 ? -27.113 -9.404 42.463 1.00 96.88 113 LEU A C 1
ATOM 939 O O . LEU A 1 113 ? -26.185 -9.493 41.656 1.00 96.88 113 LEU A O 1
ATOM 943 N N . GLU A 1 114 ? -27.852 -8.298 42.564 1.00 97.19 114 GLU A N 1
ATOM 944 C CA . GLU A 1 114 ? -27.552 -7.067 41.828 1.00 97.19 114 GLU A CA 1
ATOM 945 C C . GLU A 1 114 ? -26.225 -6.449 42.294 1.00 97.19 114 GLU A C 1
ATOM 947 O O . GLU A 1 114 ? -25.413 -6.066 41.453 1.00 97.19 114 GLU A O 1
ATOM 952 N N . ILE A 1 115 ? -25.970 -6.423 43.606 1.00 97.56 115 ILE A N 1
ATOM 953 C CA . ILE A 1 115 ? -24.705 -5.961 44.193 1.00 97.56 115 ILE A CA 1
ATOM 954 C C . ILE A 1 115 ? -23.546 -6.818 43.686 1.00 97.56 115 ILE A C 1
ATOM 956 O O . ILE A 1 115 ? -22.605 -6.266 43.125 1.00 97.56 115 ILE A O 1
ATOM 960 N N . GLU A 1 116 ? -23.636 -8.148 43.769 1.00 97.12 116 GLU A N 1
ATOM 961 C CA . GLU A 1 116 ? -22.574 -9.041 43.283 1.00 97.12 116 GLU A CA 1
ATOM 962 C C . GLU A 1 116 ? -22.279 -8.844 41.790 1.00 97.12 116 GLU A C 1
ATOM 964 O O . GLU A 1 116 ? -21.128 -8.912 41.346 1.00 97.12 116 GLU A O 1
ATOM 969 N N . ARG A 1 117 ? -23.320 -8.617 40.980 1.00 97.75 117 ARG A N 1
ATOM 970 C CA . ARG A 1 117 ? -23.155 -8.321 39.555 1.00 97.75 117 ARG A CA 1
ATOM 971 C C . ARG A 1 117 ? -22.435 -6.988 39.354 1.00 97.75 117 ARG A C 1
ATOM 973 O O . ARG A 1 117 ? -21.476 -6.935 38.587 1.00 97.75 117 ARG A O 1
ATOM 980 N N . LEU A 1 118 ? -22.881 -5.934 40.033 1.00 97.75 118 LEU A N 1
ATOM 981 C CA . LEU A 1 118 ? -22.287 -4.603 39.923 1.00 97.75 118 LEU A CA 1
ATOM 982 C C . LEU A 1 118 ? -20.843 -4.580 40.434 1.00 97.75 118 LEU A C 1
ATOM 984 O O . LEU A 1 118 ? -20.000 -3.923 39.832 1.00 97.75 118 LEU A O 1
ATOM 988 N N . GLU A 1 119 ? -20.524 -5.327 41.488 1.00 97.69 119 GLU A N 1
ATOM 989 C CA . GLU A 1 119 ? -19.157 -5.482 41.991 1.00 97.69 119 GLU A CA 1
ATOM 990 C C . GLU A 1 119 ? -18.242 -6.127 40.946 1.00 97.69 119 GLU A C 1
ATOM 992 O O . GLU A 1 119 ? -17.149 -5.618 40.680 1.00 97.69 119 GLU A O 1
ATOM 997 N N . LYS A 1 120 ? -18.702 -7.199 40.285 1.00 97.38 120 LYS A N 1
ATOM 998 C CA . LYS A 1 120 ? -17.971 -7.807 39.162 1.00 97.38 120 LYS A CA 1
ATOM 999 C C . LYS A 1 120 ? -17.769 -6.798 38.033 1.00 97.38 120 LYS A C 1
ATOM 1001 O O . LYS A 1 120 ? -16.647 -6.655 37.543 1.00 97.38 120 LYS A O 1
ATOM 1006 N N . ASP A 1 121 ? -18.811 -6.060 37.659 1.00 97.56 121 ASP A N 1
ATOM 1007 C CA . ASP A 1 121 ? -18.729 -5.043 36.608 1.00 97.56 121 ASP A CA 1
ATOM 1008 C C . ASP A 1 121 ? -17.713 -3.945 36.974 1.00 97.56 121 ASP A C 1
ATOM 1010 O O . ASP A 1 121 ? -16.859 -3.602 36.154 1.00 97.56 121 ASP A O 1
ATOM 1014 N N . ILE A 1 122 ? -17.709 -3.463 38.221 1.00 98.00 122 ILE A N 1
ATOM 1015 C CA . ILE A 1 122 ? -16.732 -2.484 38.720 1.00 98.00 122 ILE A CA 1
ATOM 1016 C C . ILE A 1 122 ? -15.304 -3.016 38.587 1.00 98.00 122 ILE A C 1
ATOM 1018 O O . ILE A 1 122 ? -14.443 -2.310 38.057 1.00 98.00 122 ILE A O 1
ATOM 1022 N N . ILE A 1 123 ? -15.047 -4.258 39.006 1.00 97.69 123 ILE A N 1
ATOM 1023 C CA . ILE A 1 123 ? -13.716 -4.871 38.902 1.00 97.69 123 ILE A CA 1
ATOM 1024 C C . ILE A 1 123 ? -13.263 -4.922 37.436 1.00 97.69 123 ILE A C 1
ATOM 1026 O O . ILE A 1 123 ? -12.145 -4.509 37.116 1.00 97.69 123 ILE A O 1
ATOM 1030 N N . THR A 1 124 ? -14.133 -5.364 36.520 1.00 97.56 124 THR A N 1
ATOM 1031 C CA . THR A 1 124 ? -13.781 -5.429 35.090 1.00 97.56 124 THR A CA 1
ATOM 1032 C C . THR A 1 124 ? -13.521 -4.048 34.483 1.00 97.56 124 THR A C 1
ATOM 1034 O O . THR A 1 124 ? -12.575 -3.875 33.707 1.00 97.56 124 THR A O 1
ATOM 1037 N N . LEU A 1 125 ? -14.320 -3.043 34.849 1.00 97.88 125 LEU A N 1
ATOM 1038 C CA . LEU A 1 125 ? -14.172 -1.676 34.359 1.00 97.88 125 LEU A CA 1
ATOM 1039 C C . LEU A 1 125 ? -12.899 -1.017 34.893 1.00 97.88 125 LEU A C 1
ATOM 1041 O O . LEU A 1 125 ? -12.216 -0.327 34.132 1.00 97.88 125 LEU A O 1
ATOM 1045 N N . LEU A 1 126 ? -12.544 -1.254 36.158 1.00 97.56 126 LEU A N 1
ATOM 1046 C CA . LEU A 1 126 ? -11.295 -0.771 36.744 1.00 97.56 126 LEU A CA 1
ATOM 1047 C C . LEU A 1 126 ? -10.078 -1.395 36.058 1.00 97.56 126 LEU A C 1
ATOM 1049 O O . LEU A 1 126 ? -9.199 -0.656 35.615 1.00 97.56 126 LEU A O 1
ATOM 1053 N N . ALA A 1 127 ? -10.075 -2.712 35.843 1.00 97.06 127 ALA A N 1
ATOM 1054 C CA . ALA A 1 127 ? -9.003 -3.380 35.105 1.00 97.06 127 ALA A CA 1
ATOM 1055 C C . ALA A 1 127 ? -8.863 -2.823 33.674 1.00 97.06 127 ALA A C 1
ATOM 1057 O O . ALA A 1 127 ? -7.763 -2.523 33.202 1.00 97.06 127 ALA A O 1
ATOM 1058 N N . ARG A 1 128 ? -9.985 -2.602 32.974 1.00 97.06 128 ARG A N 1
ATOM 1059 C CA . ARG A 1 128 ? -9.974 -1.992 31.634 1.00 97.06 128 ARG A CA 1
ATOM 1060 C C . ARG A 1 128 ? -9.434 -0.562 31.660 1.00 97.06 128 ARG A C 1
ATOM 1062 O O . ARG A 1 128 ? -8.681 -0.184 30.758 1.00 97.06 128 ARG A O 1
ATOM 1069 N N . LYS A 1 129 ? -9.808 0.230 32.667 1.00 97.44 129 LYS A N 1
ATOM 1070 C CA . LYS A 1 129 ? -9.311 1.596 32.858 1.00 97.44 129 LYS A CA 1
ATOM 1071 C C . LYS A 1 129 ? -7.798 1.601 33.052 1.00 97.44 129 LYS A C 1
ATOM 1073 O O . LYS A 1 129 ? -7.133 2.380 32.376 1.00 97.44 129 LYS A O 1
ATOM 1078 N N . GLU A 1 130 ? -7.253 0.729 33.896 1.00 97.25 130 GLU A N 1
ATOM 1079 C CA . GLU A 1 130 ? -5.806 0.629 34.129 1.00 97.25 130 GLU A CA 1
ATOM 1080 C C . GLU A 1 130 ? -5.045 0.289 32.844 1.00 97.25 130 GLU A C 1
ATOM 1082 O O . GLU A 1 130 ? -4.099 0.986 32.472 1.00 97.25 130 GLU A O 1
ATOM 1087 N N . VAL A 1 131 ? -5.517 -0.709 32.088 1.00 96.94 131 VAL A N 1
ATOM 1088 C CA . VAL A 1 131 ? -4.916 -1.084 30.798 1.00 96.94 131 VAL A CA 1
ATOM 1089 C C . VAL A 1 131 ? -4.927 0.087 29.811 1.00 96.94 131 VAL A C 1
ATOM 1091 O O . VAL A 1 131 ? -3.945 0.315 29.098 1.00 96.94 131 VAL A O 1
ATOM 1094 N N . LEU A 1 132 ? -6.031 0.835 29.737 1.00 96.00 132 LEU A N 1
ATOM 1095 C CA . LEU A 1 132 ? -6.136 2.005 28.865 1.00 96.00 132 LEU A CA 1
ATOM 1096 C C . LEU A 1 132 ? -5.230 3.147 29.330 1.00 96.00 132 LEU A C 1
ATOM 1098 O O . LEU A 1 132 ? -4.546 3.741 28.499 1.00 96.00 132 LEU A O 1
ATOM 1102 N N . GLN A 1 133 ? -5.171 3.420 30.632 1.00 96.12 133 GLN A N 1
ATOM 1103 C CA . GLN A 1 133 ? -4.278 4.430 31.197 1.00 96.12 133 GLN A CA 1
ATOM 1104 C C . GLN A 1 133 ? -2.816 4.110 30.890 1.00 96.12 133 GLN A C 1
ATOM 1106 O O . GLN A 1 133 ? -2.077 4.996 30.469 1.00 96.12 133 GLN A O 1
ATOM 1111 N N . GLU A 1 134 ? -2.409 2.847 30.999 1.00 95.25 134 GLU A N 1
ATOM 1112 C CA . GLU A 1 134 ? -1.042 2.441 30.681 1.00 95.25 134 GLU A CA 1
ATOM 1113 C C . GLU A 1 134 ? -0.731 2.560 29.182 1.00 95.25 134 GLU A C 1
ATOM 1115 O O . GLU A 1 134 ? 0.371 2.934 28.780 1.00 95.25 134 GLU A O 1
ATOM 1120 N N . LYS A 1 135 ? -1.711 2.289 28.310 1.00 94.75 135 LYS A N 1
ATOM 1121 C CA . LYS A 1 135 ? -1.570 2.549 26.867 1.00 94.75 135 LYS A CA 1
ATOM 1122 C C . LYS A 1 135 ? -1.426 4.044 26.571 1.00 94.75 135 LYS A C 1
ATOM 1124 O O . LYS A 1 135 ? -0.620 4.405 25.717 1.00 94.75 135 LYS A O 1
ATOM 1129 N N . VAL A 1 136 ? -2.179 4.900 27.261 1.00 95.38 136 VAL A N 1
ATOM 1130 C CA . VAL A 1 136 ? -2.091 6.359 27.105 1.00 95.38 136 VAL A CA 1
ATOM 1131 C C . VAL A 1 136 ? -0.739 6.872 27.592 1.00 95.38 136 VAL A C 1
ATOM 1133 O O . VAL A 1 136 ? -0.085 7.588 26.844 1.00 95.38 136 VAL A O 1
ATOM 1136 N N . LYS A 1 137 ? -0.268 6.448 28.772 1.00 93.75 137 LYS A N 1
ATOM 1137 C CA . LYS A 1 137 ? 1.056 6.824 29.303 1.00 93.75 137 LYS A CA 1
ATOM 1138 C C . LYS A 1 137 ? 2.182 6.454 28.343 1.00 93.75 137 LYS A C 1
ATOM 1140 O O . LYS A 1 137 ? 2.994 7.305 27.999 1.00 93.75 137 LYS A O 1
ATOM 1145 N N . ARG A 1 138 ? 2.181 5.218 27.830 1.00 93.62 138 ARG A N 1
ATOM 1146 C CA . ARG A 1 138 ? 3.161 4.777 26.823 1.00 93.62 138 ARG A CA 1
ATOM 1147 C C . ARG A 1 138 ? 3.144 5.644 25.564 1.00 93.62 138 ARG A C 1
ATOM 1149 O O . ARG A 1 138 ? 4.194 5.904 24.990 1.00 93.62 138 ARG A O 1
ATOM 1156 N N . LYS A 1 139 ? 1.963 6.097 25.133 1.00 92.56 139 LYS A N 1
ATOM 1157 C CA . LYS A 1 139 ? 1.810 6.949 23.945 1.00 92.56 139 LYS A CA 1
ATOM 1158 C C . LYS A 1 139 ? 1.999 8.447 24.215 1.00 92.56 139 LYS A C 1
ATOM 1160 O O . LYS A 1 139 ? 2.164 9.196 23.256 1.00 92.56 139 LYS A O 1
ATOM 1165 N N . ALA A 1 140 ? 2.012 8.885 25.475 1.00 92.69 140 ALA A N 1
ATOM 1166 C CA . ALA A 1 140 ? 2.151 10.292 25.851 1.00 92.69 140 ALA A CA 1
ATOM 1167 C C . ALA A 1 140 ? 3.474 10.892 25.357 1.00 92.69 140 ALA A C 1
ATOM 1169 O O . ALA A 1 140 ? 3.495 12.034 24.910 1.00 92.69 140 ALA A O 1
ATOM 1170 N N . ILE A 1 141 ? 4.539 10.082 25.317 1.00 93.75 141 ILE A N 1
ATOM 1171 C CA . ILE A 1 141 ? 5.860 10.472 24.803 1.00 93.75 141 ILE A CA 1
ATOM 1172 C C . ILE A 1 141 ? 5.759 11.020 23.369 1.00 93.75 141 ILE A C 1
ATOM 1174 O O . ILE A 1 141 ? 6.392 12.022 23.038 1.00 93.75 141 ILE A O 1
ATOM 1178 N N . TYR A 1 142 ? 4.935 10.402 22.514 1.00 90.69 142 TYR A N 1
ATOM 1179 C CA . TYR A 1 142 ? 4.741 10.869 21.139 1.00 90.69 142 TYR A CA 1
ATOM 1180 C C . TYR A 1 142 ? 3.987 12.196 21.085 1.00 90.69 142 TYR A C 1
ATOM 1182 O O . TYR A 1 142 ? 4.319 13.053 20.271 1.00 90.69 142 TYR A O 1
ATOM 1190 N N . TRP A 1 143 ? 2.993 12.382 21.957 1.00 89.25 143 TRP A N 1
ATOM 1191 C CA . TRP A 1 143 ? 2.252 13.638 22.038 1.00 89.25 143 TRP A CA 1
ATOM 1192 C C . TRP A 1 143 ? 3.155 14.779 22.516 1.00 89.25 143 TRP A C 1
ATOM 1194 O O . TRP A 1 143 ? 3.196 15.823 21.875 1.00 89.25 143 TRP A O 1
ATOM 1204 N N . GLU A 1 144 ? 3.951 14.558 23.566 1.00 91.19 144 GLU A N 1
ATOM 1205 C CA . GLU A 1 144 ? 4.933 15.535 24.054 1.00 91.19 144 GLU A CA 1
ATOM 1206 C C . GLU A 1 144 ? 5.972 15.894 22.990 1.00 91.19 144 GLU A C 1
ATOM 1208 O O . GLU A 1 144 ? 6.380 17.050 22.867 1.00 91.19 144 GLU A O 1
ATOM 1213 N N . PHE A 1 145 ? 6.420 14.907 22.212 1.00 91.50 145 PHE A N 1
ATOM 1214 C CA . PHE A 1 145 ? 7.312 15.148 21.087 1.00 91.50 145 PHE A CA 1
ATOM 1215 C C . PHE A 1 145 ? 6.649 16.031 20.020 1.00 91.50 145 PHE A C 1
ATOM 1217 O O . PHE A 1 145 ? 7.239 17.031 19.612 1.00 91.50 145 PHE A O 1
ATOM 1224 N N . LEU A 1 146 ? 5.427 15.702 19.592 1.00 90.06 146 LEU A N 1
ATOM 1225 C CA . LEU A 1 146 ? 4.696 16.470 18.577 1.00 90.06 146 LEU A CA 1
ATOM 1226 C C . LEU A 1 146 ? 4.386 17.897 19.051 1.00 90.06 146 LEU A C 1
ATOM 1228 O O . LEU A 1 146 ? 4.572 18.847 18.293 1.00 90.06 146 LEU A O 1
ATOM 1232 N N . ASP A 1 147 ? 4.011 18.062 20.316 1.00 89.31 147 ASP A N 1
ATOM 1233 C CA . ASP A 1 147 ? 3.807 19.367 20.946 1.00 89.31 147 ASP A CA 1
ATOM 1234 C C . ASP A 1 147 ? 5.101 20.209 20.948 1.00 89.31 147 ASP A C 1
ATOM 1236 O O . ASP A 1 147 ? 5.094 21.376 20.548 1.00 89.31 147 ASP A O 1
ATOM 1240 N N . LYS A 1 148 ? 6.257 19.611 21.280 1.00 91.31 148 LYS A N 1
ATOM 1241 C CA . LYS A 1 148 ? 7.571 20.280 21.167 1.00 91.31 148 LYS A CA 1
ATOM 1242 C C . LYS A 1 148 ? 7.890 20.698 19.729 1.00 91.31 148 LYS A C 1
ATOM 1244 O O . LYS A 1 148 ? 8.415 21.793 19.515 1.00 91.31 148 LYS A O 1
ATOM 1249 N N . VAL A 1 149 ? 7.595 19.844 18.747 1.00 89.94 149 VAL A N 1
ATOM 1250 C CA . VAL A 1 149 ? 7.825 20.136 17.321 1.00 89.94 149 VAL A CA 1
ATOM 1251 C C . VAL A 1 149 ? 6.994 21.338 16.871 1.00 89.94 149 VAL A C 1
ATOM 1253 O O . VAL A 1 149 ? 7.531 22.229 16.211 1.00 89.94 149 VAL A O 1
ATOM 1256 N N . ILE A 1 150 ? 5.728 21.418 17.277 1.00 90.19 150 ILE A N 1
ATOM 1257 C CA . ILE A 1 150 ? 4.835 22.538 16.944 1.00 90.19 150 ILE A CA 1
ATOM 1258 C C . ILE A 1 150 ? 5.316 23.835 17.575 1.00 90.19 150 ILE A C 1
ATOM 1260 O O . ILE A 1 150 ? 5.518 24.825 16.867 1.00 90.19 150 ILE A O 1
ATOM 1264 N N . LYS A 1 151 ? 5.614 23.804 18.879 1.00 88.81 151 LYS A N 1
ATOM 1265 C CA . LYS A 1 151 ? 6.152 24.957 19.615 1.00 88.81 151 LYS A CA 1
ATOM 1266 C C . LYS A 1 151 ? 7.424 25.514 18.975 1.00 88.81 151 LYS A C 1
ATOM 1268 O O . LYS A 1 151 ? 7.630 26.726 18.966 1.00 88.81 151 LYS A O 1
ATOM 1273 N N . ARG A 1 152 ? 8.272 24.644 18.416 1.00 89.56 152 ARG A N 1
ATOM 1274 C CA . ARG A 1 152 ? 9.501 25.044 17.716 1.00 89.56 152 ARG A CA 1
ATOM 1275 C C . ARG A 1 152 ? 9.244 25.547 16.296 1.00 89.56 152 ARG A C 1
ATOM 1277 O O . ARG A 1 152 ? 9.920 26.472 15.855 1.00 89.56 152 ARG A O 1
ATOM 1284 N N . SER A 1 153 ? 8.318 24.924 15.572 1.00 84.38 153 SER A N 1
ATOM 1285 C CA . SER A 1 153 ? 8.049 25.232 14.167 1.00 84.38 153 SER A CA 1
ATOM 1286 C C . SER A 1 153 ? 7.272 26.539 13.988 1.00 84.38 153 SER A C 1
ATOM 1288 O O . SER A 1 153 ? 7.524 27.238 13.011 1.00 84.38 153 SER A O 1
ATOM 1290 N N . LYS A 1 154 ? 6.347 26.878 14.904 1.00 79.31 154 LYS A N 1
ATOM 1291 C CA . LYS A 1 154 ? 5.409 28.025 14.822 1.00 79.31 154 LYS A CA 1
ATOM 1292 C C . LYS A 1 154 ? 4.568 28.113 13.531 1.00 79.31 154 LYS A C 1
ATOM 1294 O O . LYS A 1 154 ? 3.857 29.090 13.344 1.00 79.31 154 LYS A O 1
ATOM 1299 N N . LYS A 1 155 ? 4.662 27.129 12.630 1.00 84.50 155 LYS A N 1
ATOM 1300 C CA . LYS A 1 155 ? 3.944 27.080 11.343 1.00 84.50 155 LYS A CA 1
ATOM 1301 C C . LYS A 1 155 ? 2.586 26.386 11.421 1.00 84.50 155 LYS A C 1
ATOM 1303 O O . LYS A 1 155 ? 1.811 26.505 10.483 1.00 84.50 155 LYS A O 1
ATOM 1308 N N . PHE A 1 156 ? 2.351 25.627 12.484 1.00 87.31 156 PHE A N 1
ATOM 1309 C CA . PHE A 1 156 ? 1.130 24.863 12.713 1.00 87.31 156 PHE A CA 1
ATOM 1310 C C . PHE A 1 156 ? 0.584 25.258 14.077 1.00 87.31 156 PHE A C 1
ATOM 1312 O O . PHE A 1 156 ? 1.377 25.476 14.997 1.00 87.31 156 PHE A O 1
ATOM 1319 N N . GLU A 1 157 ? -0.734 25.352 14.199 1.00 83.88 157 GLU A N 1
ATOM 1320 C CA . GLU A 1 157 ? -1.394 25.653 15.472 1.00 83.88 157 GLU A CA 1
ATOM 1321 C C . GLU A 1 157 ? -1.766 24.353 16.192 1.00 83.88 157 GLU A C 1
ATOM 1323 O O . GLU A 1 157 ? -1.597 24.241 17.408 1.00 83.88 157 GLU A O 1
ATOM 1328 N N . GLU A 1 158 ? -2.155 23.322 15.433 1.00 88.62 158 GLU A N 1
ATOM 1329 C CA . GLU A 1 158 ? -2.553 22.023 15.973 1.00 88.62 158 GLU A CA 1
ATOM 1330 C C . GLU A 1 158 ? -1.704 20.844 15.469 1.00 88.62 158 GLU A C 1
ATOM 1332 O O . GLU A 1 158 ? -1.230 20.797 14.332 1.00 88.62 158 GLU A O 1
ATOM 1337 N N . ILE A 1 159 ? -1.594 19.796 16.300 1.00 88.31 159 ILE A N 1
ATOM 1338 C CA . ILE A 1 159 ? -0.948 18.524 15.920 1.00 88.31 159 ILE A CA 1
ATOM 1339 C C . ILE A 1 159 ? -1.647 17.876 14.723 1.00 88.31 159 ILE A C 1
ATOM 1341 O O . ILE A 1 159 ? -0.986 17.263 13.885 1.00 88.31 159 ILE A O 1
ATOM 1345 N N . ARG A 1 160 ? -2.970 18.032 14.608 1.00 90.75 160 ARG A N 1
ATOM 1346 C CA . ARG A 1 160 ? -3.739 17.478 13.487 1.00 90.75 160 ARG A CA 1
ATOM 1347 C C . ARG A 1 160 ? -3.347 18.103 12.152 1.00 90.75 160 ARG A C 1
ATOM 1349 O O . ARG A 1 160 ? -3.265 17.376 11.169 1.00 90.75 160 ARG A O 1
ATOM 1356 N N . GLU A 1 161 ? -3.056 19.400 12.117 1.00 90.25 161 GLU A N 1
ATOM 1357 C CA . GLU A 1 161 ? -2.616 20.090 10.898 1.00 90.25 161 GLU A CA 1
ATOM 1358 C C . GLU A 1 161 ? -1.244 19.596 10.443 1.00 90.25 161 GLU A C 1
ATOM 1360 O O . GLU A 1 161 ? -1.042 19.316 9.261 1.00 90.25 161 GLU A O 1
ATOM 1365 N N . LEU A 1 162 ? -0.313 19.425 11.390 1.00 90.19 162 LEU A N 1
ATOM 1366 C CA . LEU A 1 162 ? 1.003 18.851 11.115 1.00 90.19 162 LEU A CA 1
ATOM 1367 C C . LEU A 1 162 ? 0.877 17.432 10.545 1.00 90.19 162 LEU A C 1
ATOM 1369 O O . LEU A 1 162 ? 1.521 17.118 9.545 1.00 90.19 162 LEU A O 1
ATOM 1373 N N . LEU A 1 163 ? 0.045 16.586 11.160 1.00 91.19 163 LEU A N 1
ATOM 1374 C CA . LEU A 1 163 ? -0.198 15.224 10.682 1.00 91.19 163 LEU A CA 1
ATOM 1375 C C . LEU A 1 163 ? -0.839 15.226 9.292 1.00 91.19 163 LEU A C 1
ATOM 1377 O O . LEU A 1 163 ? -0.318 14.569 8.402 1.00 91.19 163 LEU A O 1
ATOM 1381 N N . GLY A 1 164 ? -1.868 16.045 9.060 1.00 93.31 164 GLY A N 1
ATOM 1382 C CA . GLY A 1 164 ? -2.482 16.183 7.738 1.00 93.31 164 GLY A CA 1
ATOM 1383 C C . GLY A 1 164 ? -1.485 16.657 6.676 1.00 93.31 164 GLY A C 1
ATOM 1384 O O . GLY A 1 164 ? -1.473 16.160 5.548 1.00 93.31 164 GLY A O 1
ATOM 1385 N N . ARG A 1 165 ? -0.567 17.567 7.030 1.00 92.25 165 ARG A N 1
ATOM 1386 C CA . ARG A 1 165 ? 0.517 17.966 6.127 1.00 92.25 165 ARG A CA 1
ATOM 1387 C C . ARG A 1 165 ? 1.485 16.816 5.853 1.00 92.25 165 ARG A C 1
ATOM 1389 O O . ARG A 1 165 ? 1.895 16.656 4.709 1.00 92.25 165 ARG A O 1
ATOM 1396 N N . ILE A 1 166 ? 1.855 16.027 6.857 1.00 92.00 166 ILE A N 1
ATOM 1397 C CA . ILE A 1 166 ? 2.710 14.848 6.663 1.00 92.00 166 ILE A CA 1
ATOM 1398 C C . ILE A 1 166 ? 2.009 13.822 5.772 1.00 92.00 166 ILE A C 1
ATOM 1400 O O . ILE A 1 166 ? 2.628 13.347 4.828 1.00 92.00 166 ILE A O 1
ATOM 1404 N N . ASP A 1 167 ? 0.728 13.548 6.000 1.00 96.12 167 ASP A N 1
ATOM 1405 C CA . ASP A 1 167 ? -0.048 12.598 5.203 1.00 96.12 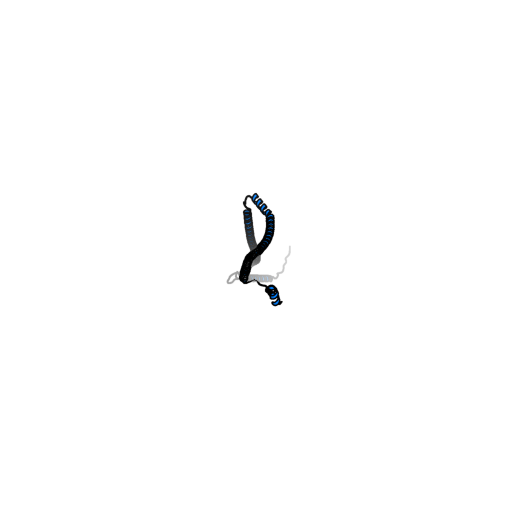167 ASP A CA 1
ATOM 1406 C C . ASP A 1 167 ? -0.121 13.042 3.739 1.00 96.12 167 ASP A C 1
ATOM 1408 O O . ASP A 1 167 ? 0.206 12.272 2.838 1.00 96.12 167 ASP A O 1
ATOM 1412 N N . THR A 1 168 ? -0.442 14.317 3.484 1.00 96.38 168 THR A N 1
ATOM 1413 C CA . THR A 1 168 ? -0.407 14.860 2.113 1.00 96.38 168 THR A CA 1
ATOM 1414 C C . THR A 1 168 ? 0.990 14.769 1.501 1.00 96.38 168 THR A C 1
ATOM 1416 O O . THR A 1 168 ? 1.114 14.393 0.340 1.00 96.38 168 THR A O 1
ATOM 1419 N N . LEU A 1 169 ? 2.054 15.046 2.264 1.00 96.81 169 LEU A N 1
ATOM 1420 C CA . LEU A 1 169 ? 3.431 14.917 1.783 1.00 96.81 169 LEU A CA 1
ATOM 1421 C C . LEU A 1 169 ? 3.801 13.468 1.453 1.00 96.81 169 LEU A C 1
ATOM 1423 O O . LEU A 1 169 ? 4.441 13.238 0.431 1.00 96.81 169 LEU A O 1
ATOM 1427 N N . LEU A 1 170 ? 3.384 12.500 2.267 1.00 97.62 170 LEU A N 1
ATOM 1428 C CA . LEU A 1 170 ? 3.610 11.078 2.010 1.00 97.62 170 LEU A CA 1
ATOM 1429 C C . LEU A 1 170 ? 2.894 10.629 0.736 1.00 97.62 170 LEU A C 1
ATOM 1431 O O . LEU A 1 170 ? 3.536 10.041 -0.130 1.00 97.62 170 LEU A O 1
ATOM 1435 N N . VAL A 1 171 ? 1.621 11.000 0.572 1.00 97.88 171 VAL A N 1
ATOM 1436 C CA . VAL A 1 171 ? 0.852 10.704 -0.646 1.00 97.88 171 VAL A CA 1
ATOM 1437 C C . VAL A 1 171 ? 1.497 11.355 -1.870 1.00 97.88 171 VAL A C 1
ATOM 1439 O O . VAL A 1 171 ? 1.707 10.693 -2.882 1.00 97.88 171 VAL A O 1
ATOM 1442 N N . THR A 1 172 ? 1.880 12.635 -1.790 1.00 97.19 172 THR A N 1
ATOM 1443 C CA . THR A 1 172 ? 2.555 13.302 -2.918 1.00 97.19 172 THR A CA 1
ATOM 1444 C C . THR A 1 172 ? 3.907 12.673 -3.235 1.00 97.19 172 THR A C 1
ATOM 1446 O O . THR A 1 172 ? 4.254 12.546 -4.404 1.00 97.19 172 THR A O 1
ATOM 1449 N N . ARG A 1 173 ? 4.669 12.237 -2.224 1.00 97.75 173 ARG A N 1
ATOM 1450 C CA . ARG A 1 173 ? 5.943 11.542 -2.424 1.00 97.75 173 ARG A CA 1
ATOM 1451 C C . ARG A 1 173 ? 5.735 10.220 -3.152 1.00 97.75 173 ARG A C 1
ATOM 1453 O O . ARG A 1 173 ? 6.496 9.925 -4.063 1.00 97.75 173 ARG A O 1
ATOM 1460 N N . GLU A 1 174 ? 4.740 9.437 -2.752 1.00 97.81 174 GLU A N 1
ATOM 1461 C CA . GLU A 1 174 ? 4.421 8.163 -3.399 1.00 97.81 174 GLU A CA 1
ATOM 1462 C C . GLU A 1 174 ? 4.017 8.370 -4.864 1.00 97.81 174 GLU A C 1
ATOM 1464 O O . GLU A 1 174 ? 4.568 7.722 -5.749 1.00 97.81 174 GLU A O 1
ATOM 1469 N N . GLN A 1 175 ? 3.164 9.360 -5.138 1.00 97.81 175 GLN A N 1
ATOM 1470 C CA . GLN A 1 175 ? 2.783 9.732 -6.505 1.00 97.81 175 GLN A CA 1
ATOM 1471 C C . GLN A 1 175 ? 3.975 10.192 -7.353 1.00 97.81 175 GLN A C 1
ATOM 1473 O O . GLN A 1 175 ? 4.059 9.852 -8.530 1.00 97.81 175 GLN A O 1
ATOM 1478 N N . LEU A 1 176 ? 4.891 10.977 -6.777 1.00 98.06 176 LEU A N 1
ATOM 1479 C CA . LEU A 1 176 ? 6.091 11.431 -7.480 1.00 98.06 176 LEU A CA 1
ATOM 1480 C C . LEU A 1 176 ? 7.040 10.272 -7.781 1.00 98.06 176 LEU A C 1
ATOM 1482 O O . LEU A 1 176 ? 7.543 10.199 -8.893 1.00 98.06 176 LEU A O 1
ATOM 1486 N N . LEU A 1 177 ? 7.248 9.357 -6.830 1.00 98.25 177 LEU A N 1
ATOM 1487 C CA . LEU A 1 177 ? 8.068 8.163 -7.051 1.00 98.25 177 LEU A CA 1
ATOM 1488 C C . LEU A 1 177 ? 7.471 7.255 -8.125 1.00 98.25 177 LEU A C 1
ATOM 1490 O O . LEU A 1 177 ? 8.205 6.713 -8.943 1.00 98.25 177 LEU A O 1
ATOM 1494 N N . GLN A 1 178 ? 6.147 7.102 -8.145 1.00 98.00 178 GLN A N 1
ATOM 1495 C CA . GLN A 1 178 ? 5.485 6.334 -9.190 1.00 98.00 178 GLN A CA 1
ATOM 1496 C C . GLN A 1 178 ? 5.708 6.966 -10.569 1.00 98.00 178 GLN A C 1
ATOM 1498 O O . GLN A 1 178 ? 6.101 6.266 -11.497 1.00 98.00 178 GLN A O 1
ATOM 1503 N N . LYS A 1 179 ? 5.517 8.284 -10.695 1.00 97.50 179 LYS A N 1
ATOM 1504 C CA . LYS A 1 179 ? 5.757 8.993 -11.960 1.00 97.50 179 LYS A CA 1
ATOM 1505 C C . LYS A 1 179 ? 7.214 8.931 -12.409 1.00 97.50 179 LYS A C 1
ATOM 1507 O O . LYS A 1 179 ? 7.461 8.719 -13.586 1.00 97.50 179 LYS A O 1
ATOM 1512 N N . ASP A 1 180 ? 8.157 9.092 -11.485 1.00 97.75 180 ASP A N 1
ATOM 1513 C CA . ASP A 1 180 ? 9.592 8.995 -11.773 1.00 97.75 180 ASP A CA 1
ATOM 1514 C C . ASP A 1 180 ? 9.953 7.603 -12.311 1.00 97.75 180 ASP A C 1
ATOM 1516 O O . ASP A 1 180 ? 10.628 7.486 -13.330 1.00 97.75 180 ASP A O 1
ATOM 1520 N N . ASN A 1 181 ? 9.406 6.543 -11.704 1.00 97.94 181 ASN A N 1
ATOM 1521 C CA . ASN A 1 181 ? 9.573 5.179 -12.204 1.00 97.94 181 ASN A CA 1
ATOM 1522 C C . ASN A 1 181 ? 8.957 4.995 -13.602 1.00 97.94 181 ASN A C 1
ATOM 1524 O O . ASN A 1 181 ? 9.608 4.432 -14.477 1.00 97.94 181 ASN A O 1
ATOM 1528 N N . GLU A 1 182 ? 7.734 5.482 -13.836 1.00 98.00 182 GLU A N 1
ATOM 1529 C CA . GLU A 1 182 ? 7.072 5.405 -15.149 1.00 98.00 182 GLU A CA 1
ATOM 1530 C C . GLU A 1 182 ? 7.875 6.147 -16.235 1.00 98.00 182 GLU A C 1
ATOM 1532 O O . GLU A 1 182 ? 8.072 5.635 -17.341 1.00 98.00 182 GLU A O 1
ATOM 1537 N N . GLU A 1 183 ? 8.386 7.340 -15.925 1.00 97.50 183 GLU A N 1
ATOM 1538 C CA . GLU A 1 183 ? 9.243 8.117 -16.824 1.00 97.50 183 GLU A CA 1
ATOM 1539 C C . GLU A 1 183 ? 10.588 7.424 -17.071 1.00 97.50 183 GLU A C 1
ATOM 1541 O O . GLU A 1 183 ? 11.073 7.410 -18.208 1.00 97.50 183 GLU A O 1
ATOM 1546 N N . GLN A 1 184 ? 11.177 6.804 -16.045 1.00 97.69 184 GLN A N 1
ATOM 1547 C CA . GLN A 1 184 ? 12.405 6.028 -16.180 1.00 97.69 184 GLN A CA 1
ATOM 1548 C C . GLN A 1 184 ? 12.195 4.802 -17.076 1.00 97.69 184 GLN A C 1
ATOM 1550 O O . GLN A 1 184 ? 12.975 4.601 -18.009 1.00 97.69 184 GLN A O 1
ATOM 1555 N N . GLU A 1 185 ? 11.139 4.019 -16.851 1.00 97.94 185 GLU A N 1
ATOM 1556 C CA . GLU A 1 185 ? 10.791 2.861 -17.683 1.00 97.94 185 GLU A CA 1
ATOM 1557 C C . GLU A 1 185 ? 10.553 3.277 -19.139 1.00 97.94 185 GLU A C 1
ATOM 1559 O O . GLU A 1 185 ? 11.073 2.651 -20.070 1.00 97.94 185 GLU A O 1
ATOM 1564 N N . HIS A 1 186 ? 9.829 4.379 -19.355 1.00 97.56 186 HIS A N 1
ATOM 1565 C CA . HIS A 1 186 ? 9.614 4.920 -20.693 1.00 97.56 186 HIS A CA 1
ATOM 1566 C C . HIS A 1 186 ? 10.937 5.351 -21.345 1.00 97.56 186 HIS A C 1
ATOM 1568 O O . HIS A 1 186 ? 11.217 5.005 -22.496 1.00 97.56 186 HIS A O 1
ATOM 1574 N N . GLY A 1 187 ? 11.798 6.048 -20.602 1.00 98.25 187 GLY A N 1
ATOM 1575 C CA . GLY A 1 187 ? 13.123 6.456 -21.063 1.00 98.25 187 GLY A CA 1
ATOM 1576 C C . GLY A 1 187 ? 14.032 5.271 -21.407 1.00 98.25 187 GLY A C 1
ATOM 1577 O O . GLY A 1 187 ? 14.728 5.298 -22.426 1.00 98.25 187 GLY A O 1
ATOM 1578 N N . GLU A 1 188 ? 14.017 4.210 -20.602 1.00 97.81 188 GLU A N 1
ATOM 1579 C CA . GLU A 1 188 ? 14.755 2.972 -20.860 1.00 97.81 188 GLU A CA 1
ATOM 1580 C C . GLU A 1 188 ? 14.233 2.246 -22.104 1.00 97.81 188 GLU A C 1
ATOM 1582 O O . GLU A 1 188 ? 15.036 1.815 -22.938 1.00 97.81 188 GLU A O 1
ATOM 1587 N N . ALA A 1 189 ? 12.912 2.192 -22.300 1.00 98.00 189 ALA A N 1
ATOM 1588 C CA . ALA A 1 189 ? 12.302 1.623 -23.497 1.00 98.00 189 ALA A CA 1
ATOM 1589 C C . ALA A 1 189 ? 12.717 2.380 -24.771 1.00 98.00 189 ALA A C 1
ATOM 1591 O O . ALA A 1 189 ? 13.128 1.754 -25.755 1.00 98.00 189 ALA A O 1
ATOM 1592 N N . LEU A 1 190 ? 12.691 3.721 -24.752 1.00 98.06 190 LEU A N 1
ATOM 1593 C CA . LEU A 1 190 ? 13.158 4.540 -25.878 1.00 98.06 190 LEU A CA 1
ATOM 1594 C C . LEU A 1 190 ? 14.654 4.339 -26.146 1.00 98.06 190 LEU A C 1
ATOM 1596 O O . LEU A 1 190 ? 15.060 4.196 -27.301 1.00 98.06 190 LEU A O 1
ATOM 1600 N N . ARG A 1 191 ? 15.487 4.288 -25.098 1.00 98.06 191 ARG A N 1
ATOM 1601 C CA . ARG A 1 191 ? 16.930 4.021 -25.232 1.00 98.06 191 ARG A CA 1
ATOM 1602 C C . ARG A 1 191 ? 17.200 2.646 -25.835 1.00 98.06 191 ARG A C 1
ATOM 1604 O O . ARG A 1 191 ? 18.090 2.522 -26.676 1.00 98.06 191 ARG A O 1
ATOM 1611 N N . LEU A 1 192 ? 16.441 1.627 -25.435 1.00 98.25 192 LEU A N 1
ATOM 1612 C CA . LEU A 1 192 ? 16.550 0.284 -25.998 1.00 98.25 192 LEU A CA 1
ATOM 1613 C C . LEU A 1 192 ? 16.146 0.270 -27.475 1.00 98.25 192 LEU A C 1
ATOM 1615 O O . LEU A 1 192 ? 16.854 -0.318 -28.291 1.00 98.25 192 LEU A O 1
ATOM 1619 N N . HIS A 1 193 ? 15.045 0.938 -27.828 1.00 98.06 193 HIS A N 1
ATOM 1620 C CA . HIS A 1 193 ? 14.603 1.059 -29.215 1.00 98.06 193 HIS A CA 1
ATOM 1621 C C . HIS A 1 193 ? 15.651 1.770 -30.080 1.00 98.06 193 HIS A C 1
ATOM 1623 O O . HIS A 1 193 ? 15.996 1.290 -31.157 1.00 98.06 193 HIS A O 1
ATOM 1629 N N . LEU A 1 194 ? 16.215 2.876 -29.586 1.00 98.31 194 LEU A N 1
ATOM 1630 C CA . LEU A 1 194 ? 17.279 3.597 -30.279 1.00 98.31 194 LEU A CA 1
ATOM 1631 C C . LEU A 1 194 ? 18.525 2.726 -30.467 1.00 98.31 194 LEU A C 1
ATOM 1633 O O . LEU A 1 194 ? 19.087 2.709 -31.558 1.00 98.31 194 LEU A O 1
ATOM 1637 N N . ARG A 1 195 ? 18.943 1.978 -29.436 1.00 98.19 195 ARG A N 1
ATOM 1638 C CA . ARG A 1 195 ? 20.092 1.067 -29.534 1.00 98.19 195 ARG A CA 1
ATOM 1639 C C . ARG A 1 195 ? 19.880 0.023 -30.628 1.00 98.19 195 ARG A C 1
ATOM 1641 O O . ARG A 1 195 ? 20.750 -0.127 -31.477 1.00 98.19 195 ARG A O 1
ATOM 1648 N N . LYS A 1 196 ? 18.713 -0.631 -30.644 1.00 97.94 196 LYS A N 1
ATOM 1649 C CA . LYS A 1 196 ? 18.355 -1.613 -31.680 1.00 97.94 196 LYS A CA 1
ATOM 1650 C C . LYS A 1 196 ? 18.390 -0.996 -33.074 1.00 97.94 196 LYS A C 1
ATOM 1652 O O . LYS A 1 196 ? 19.026 -1.544 -33.963 1.00 97.94 196 LYS A O 1
ATOM 1657 N N . PHE A 1 197 ? 17.786 0.179 -33.242 1.00 98.31 197 PHE A N 1
ATOM 1658 C CA . PHE A 1 197 ? 17.794 0.878 -34.524 1.00 98.31 197 PHE A CA 1
ATOM 1659 C C . PHE A 1 197 ? 19.220 1.209 -34.993 1.00 98.31 197 PHE A C 1
ATOM 1661 O O . PHE A 1 197 ? 19.556 0.984 -36.152 1.00 98.31 197 PHE A O 1
ATOM 1668 N N . VAL A 1 198 ? 20.083 1.708 -34.104 1.00 98.25 198 VAL A N 1
ATOM 1669 C CA . VAL A 1 198 ? 21.484 2.013 -34.438 1.00 98.25 198 VAL A CA 1
ATOM 1670 C C . VAL A 1 198 ? 22.259 0.747 -34.813 1.00 98.25 198 VAL A C 1
ATOM 1672 O O . VAL A 1 198 ? 23.009 0.772 -35.787 1.00 98.25 198 VAL A O 1
ATOM 1675 N N . GLU A 1 199 ? 22.063 -0.359 -34.093 1.00 98.06 199 GLU A N 1
ATOM 1676 C CA . GLU A 1 199 ? 22.667 -1.657 -34.425 1.00 98.06 199 GLU A CA 1
ATOM 1677 C C . GLU A 1 199 ? 22.197 -2.168 -35.797 1.00 98.06 199 GLU A C 1
ATOM 1679 O O . GLU A 1 199 ? 23.017 -2.564 -36.625 1.00 98.06 199 GLU A O 1
ATOM 1684 N N . GLU A 1 200 ? 20.895 -2.101 -36.083 1.00 97.88 200 GLU A N 1
ATOM 1685 C CA . GLU A 1 200 ? 20.314 -2.489 -37.374 1.00 97.88 200 GLU A CA 1
ATOM 1686 C C . GLU A 1 200 ? 20.864 -1.648 -38.532 1.00 97.88 200 GLU A C 1
ATOM 1688 O O . GLU A 1 200 ? 21.286 -2.197 -39.554 1.00 97.88 200 GLU A O 1
ATOM 1693 N N . GLN A 1 201 ? 20.916 -0.321 -38.372 1.00 97.56 201 GLN A N 1
ATOM 1694 C CA . GLN A 1 201 ? 21.488 0.567 -39.386 1.00 97.56 201 GLN A CA 1
ATOM 1695 C C . GLN A 1 201 ? 22.994 0.340 -39.555 1.00 97.56 201 GLN A C 1
ATOM 1697 O O . GLN A 1 201 ? 23.487 0.323 -40.683 1.00 97.56 201 GLN A O 1
ATOM 1702 N N . GLY A 1 202 ? 23.726 0.105 -38.463 1.00 98.06 202 GLY A N 1
ATOM 1703 C CA . GLY A 1 202 ? 25.144 -0.251 -38.507 1.00 98.06 202 GLY A CA 1
ATOM 1704 C C . GLY A 1 202 ? 25.389 -1.531 -39.307 1.00 98.06 202 GLY A C 1
ATOM 1705 O O . GLY A 1 202 ? 26.239 -1.555 -40.199 1.00 98.06 202 GLY A O 1
ATOM 1706 N N . ASN A 1 203 ? 24.583 -2.567 -39.067 1.00 97.69 203 ASN A N 1
ATOM 1707 C CA . ASN A 1 203 ? 24.632 -3.820 -39.821 1.00 97.69 203 ASN A CA 1
ATOM 1708 C C . ASN A 1 203 ? 24.320 -3.610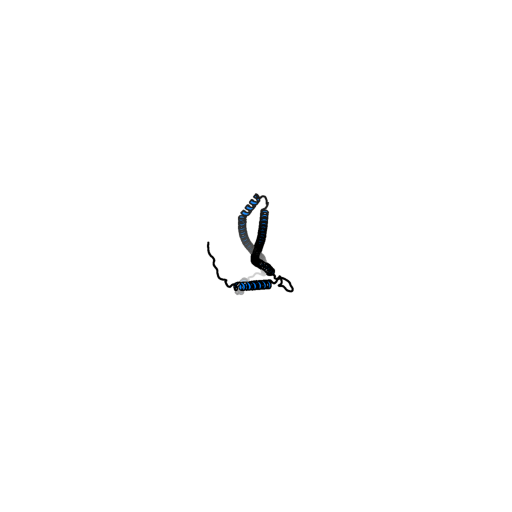 -41.309 1.00 97.69 203 ASN A C 1
ATOM 1710 O O . ASN A 1 203 ? 25.008 -4.168 -42.167 1.00 97.69 203 ASN A O 1
ATOM 1714 N N . LEU A 1 204 ? 23.331 -2.771 -41.634 1.00 97.94 204 LEU A N 1
ATOM 1715 C CA . LEU A 1 204 ? 22.994 -2.443 -43.019 1.00 97.94 204 LEU A CA 1
ATOM 1716 C C . LEU A 1 204 ? 24.153 -1.724 -43.724 1.00 97.94 204 LEU A C 1
ATOM 1718 O O . LEU A 1 204 ? 24.496 -2.075 -44.853 1.00 97.94 204 LEU A O 1
ATOM 1722 N N . VAL A 1 205 ? 24.788 -0.751 -43.064 1.00 98.12 205 VAL A N 1
ATOM 1723 C CA . VAL A 1 205 ? 25.959 -0.042 -43.604 1.00 98.12 205 VAL A CA 1
ATOM 1724 C C . VAL A 1 205 ? 27.106 -1.015 -43.869 1.00 98.12 205 VAL A C 1
ATOM 1726 O O . VAL A 1 205 ? 27.681 -0.983 -44.957 1.00 98.12 205 VAL A O 1
ATOM 1729 N N . LEU A 1 206 ? 27.401 -1.921 -42.932 1.00 97.88 206 LEU A N 1
ATOM 1730 C CA . LEU A 1 206 ? 28.422 -2.958 -43.118 1.00 97.88 206 LEU A CA 1
ATOM 1731 C C . LEU A 1 206 ? 28.093 -3.876 -44.302 1.00 97.88 206 LEU A C 1
ATOM 1733 O O . LEU A 1 206 ? 28.955 -4.141 -45.140 1.00 97.88 206 LEU A O 1
ATOM 1737 N N . GLN A 1 207 ? 26.837 -4.313 -44.429 1.00 98.00 207 GLN A N 1
ATOM 1738 C CA . GLN A 1 207 ? 26.398 -5.136 -45.555 1.00 98.00 207 GLN A CA 1
ATOM 1739 C C . GLN A 1 207 ? 26.577 -4.409 -46.896 1.00 98.00 207 GLN A C 1
ATOM 1741 O O . GLN A 1 207 ? 27.069 -5.001 -47.858 1.00 98.00 207 GLN A O 1
ATOM 1746 N N . ARG A 1 208 ? 26.202 -3.126 -46.974 1.00 97.00 208 ARG A N 1
ATOM 1747 C CA . ARG A 1 208 ? 26.370 -2.311 -48.187 1.00 97.00 208 ARG A CA 1
ATOM 1748 C C . ARG A 1 208 ? 27.836 -2.061 -48.513 1.00 97.00 208 ARG A C 1
ATOM 1750 O O . ARG A 1 208 ? 28.200 -2.127 -49.683 1.00 97.00 208 ARG A O 1
ATOM 1757 N N . ASN A 1 209 ? 28.675 -1.832 -47.506 1.00 98.12 209 ASN A N 1
ATOM 1758 C CA . ASN A 1 209 ? 30.114 -1.677 -47.696 1.00 98.12 209 ASN A CA 1
ATOM 1759 C C . ASN A 1 209 ? 30.736 -2.956 -48.281 1.00 98.12 209 ASN A C 1
ATOM 1761 O O . ASN A 1 209 ? 31.409 -2.891 -49.305 1.00 98.12 209 ASN A O 1
ATOM 1765 N N . ASN A 1 210 ? 30.391 -4.124 -47.733 1.00 97.62 210 ASN A N 1
ATOM 1766 C CA . ASN A 1 210 ? 30.841 -5.411 -48.267 1.00 97.62 210 ASN A CA 1
ATOM 1767 C C . ASN A 1 210 ? 30.398 -5.626 -49.727 1.00 97.62 210 ASN A C 1
ATOM 1769 O O . ASN A 1 210 ? 31.185 -6.088 -50.554 1.00 97.62 210 ASN A O 1
ATOM 1773 N N . GLN A 1 211 ? 29.153 -5.266 -50.068 1.00 98.00 211 GLN A N 1
ATOM 1774 C CA . GLN A 1 211 ? 28.664 -5.314 -51.453 1.00 98.00 211 GLN A CA 1
ATOM 1775 C C . GLN A 1 211 ? 29.455 -4.375 -52.371 1.00 98.00 211 GLN A C 1
ATOM 1777 O O . GLN A 1 211 ? 29.816 -4.766 -53.480 1.00 98.00 211 GLN A O 1
ATOM 1782 N N . LEU A 1 212 ? 29.749 -3.158 -51.908 1.00 98.12 212 LEU A N 1
ATOM 1783 C CA . LEU A 1 212 ? 30.539 -2.185 -52.656 1.00 98.12 212 LEU A CA 1
ATOM 1784 C C . LEU A 1 212 ? 31.953 -2.711 -52.927 1.00 98.12 212 LEU A C 1
ATOM 1786 O O . LEU A 1 212 ? 32.399 -2.669 -54.070 1.00 98.12 212 LEU A O 1
ATOM 1790 N N . SER A 1 213 ? 32.626 -3.272 -51.920 1.00 97.94 213 SER A N 1
ATOM 1791 C CA . SER A 1 213 ? 33.955 -3.874 -52.084 1.00 97.94 213 SER A CA 1
ATOM 1792 C C . SER A 1 213 ? 33.947 -5.054 -53.061 1.00 97.94 213 SER A C 1
ATOM 1794 O O . SER A 1 213 ? 34.863 -5.185 -53.876 1.00 97.94 213 SER A O 1
ATOM 1796 N N . ALA A 1 214 ? 32.905 -5.890 -53.034 1.00 97.88 214 ALA A N 1
ATOM 1797 C CA . ALA A 1 214 ? 32.756 -6.994 -53.979 1.00 97.88 214 ALA A CA 1
ATOM 1798 C C . ALA A 1 214 ? 32.574 -6.491 -55.422 1.00 97.88 214 ALA A C 1
ATOM 1800 O O . ALA A 1 214 ? 33.261 -6.961 -56.330 1.00 97.88 214 ALA A O 1
ATOM 1801 N N . LEU A 1 215 ? 31.703 -5.498 -55.631 1.00 98.00 215 LEU A N 1
ATOM 1802 C CA . LEU A 1 215 ? 31.488 -4.878 -56.942 1.00 98.00 215 LEU A CA 1
ATOM 1803 C C . LEU A 1 215 ? 32.744 -4.167 -57.454 1.00 98.00 215 LEU A C 1
ATOM 1805 O O . LEU A 1 215 ? 33.075 -4.283 -58.632 1.00 98.00 215 LEU A O 1
ATOM 1809 N N . GLN A 1 216 ? 33.472 -3.474 -56.580 1.00 97.88 216 GLN A N 1
ATOM 1810 C CA . GLN A 1 216 ? 34.728 -2.821 -56.937 1.00 97.88 216 GLN A CA 1
ATOM 1811 C C . GLN A 1 216 ? 35.782 -3.845 -57.372 1.00 97.88 216 GLN A C 1
ATOM 1813 O O . GLN A 1 216 ? 36.407 -3.669 -58.412 1.00 97.88 216 GLN A O 1
ATOM 1818 N N . THR A 1 217 ? 35.890 -4.968 -56.658 1.00 97.94 217 THR A N 1
ATOM 1819 C CA . THR A 1 217 ? 36.779 -6.075 -57.044 1.00 97.94 217 THR A CA 1
ATOM 1820 C C . THR A 1 217 ? 36.413 -6.646 -58.420 1.00 97.94 217 THR A C 1
ATOM 1822 O O . THR A 1 217 ? 37.293 -6.899 -59.243 1.00 97.94 217 THR A O 1
ATOM 1825 N N . GLN A 1 218 ? 35.118 -6.823 -58.707 1.00 97.88 218 GLN A N 1
ATOM 1826 C CA . GLN A 1 218 ? 34.650 -7.286 -60.021 1.00 97.88 218 GLN A CA 1
ATOM 1827 C C . GLN A 1 218 ? 34.968 -6.283 -61.135 1.00 97.88 218 GLN A C 1
ATOM 1829 O O . GLN A 1 218 ? 35.402 -6.674 -62.219 1.00 97.88 218 GLN A O 1
ATOM 1834 N N . LEU A 1 219 ? 34.779 -4.993 -60.865 1.00 98.00 219 LEU A N 1
ATOM 1835 C CA . LEU A 1 219 ? 35.077 -3.914 -61.798 1.00 98.00 219 LEU A CA 1
ATOM 1836 C C . LEU A 1 219 ? 36.579 -3.820 -62.091 1.00 98.00 219 LEU A C 1
ATOM 1838 O O . LEU A 1 219 ? 36.964 -3.721 -63.255 1.00 98.00 219 LEU A O 1
ATOM 1842 N N . ASP A 1 220 ? 37.429 -3.911 -61.071 1.00 97.94 220 ASP A N 1
ATOM 1843 C CA . ASP A 1 220 ? 38.883 -3.914 -61.236 1.00 97.94 220 ASP A CA 1
ATOM 1844 C C . ASP A 1 220 ? 39.356 -5.156 -62.003 1.00 97.94 220 ASP A C 1
ATOM 1846 O O . ASP A 1 220 ? 40.215 -5.053 -62.882 1.00 97.94 220 ASP A O 1
ATOM 1850 N N . HIS A 1 221 ? 38.737 -6.317 -61.767 1.00 97.88 221 HIS A N 1
ATOM 1851 C CA . HIS A 1 221 ? 38.997 -7.521 -62.554 1.00 97.88 221 HIS A CA 1
ATOM 1852 C C . HIS A 1 221 ? 38.622 -7.335 -64.032 1.00 97.88 221 HIS A C 1
ATOM 1854 O O . HIS A 1 221 ? 39.436 -7.616 -64.914 1.00 97.88 221 HIS A O 1
ATOM 1860 N N . ALA A 1 222 ? 37.424 -6.817 -64.315 1.00 97.00 222 ALA A N 1
ATOM 1861 C CA . ALA A 1 222 ? 36.974 -6.548 -65.678 1.00 97.00 222 ALA A CA 1
ATOM 1862 C C . ALA A 1 222 ? 37.885 -5.532 -66.388 1.00 97.00 222 ALA A C 1
ATOM 1864 O O . ALA A 1 222 ? 38.269 -5.750 -67.537 1.00 97.00 222 ALA A O 1
ATOM 1865 N N . ARG A 1 223 ? 38.301 -4.467 -65.691 1.00 97.38 223 ARG A N 1
ATOM 1866 C CA . ARG A 1 223 ? 39.268 -3.478 -66.194 1.00 97.38 223 ARG A CA 1
ATOM 1867 C C . ARG A 1 223 ? 40.622 -4.105 -66.498 1.00 97.38 223 ARG A C 1
ATOM 1869 O O . ARG A 1 223 ? 41.179 -3.839 -67.557 1.00 97.38 223 ARG A O 1
ATOM 1876 N N . MET A 1 224 ? 41.134 -4.963 -65.615 1.00 97.50 224 MET A N 1
ATOM 1877 C CA . MET A 1 224 ? 42.392 -5.675 -65.849 1.00 97.50 224 MET A CA 1
ATOM 1878 C C . MET A 1 224 ? 42.306 -6.553 -67.104 1.00 97.50 224 MET A C 1
ATOM 1880 O O . MET A 1 224 ? 43.233 -6.567 -67.912 1.00 97.50 224 MET A O 1
ATOM 1884 N N . VAL A 1 225 ? 41.204 -7.287 -67.282 1.00 97.44 225 VAL A N 1
ATOM 1885 C CA . VAL A 1 225 ? 40.988 -8.133 -68.465 1.00 97.44 225 VAL A CA 1
ATOM 1886 C C . VAL A 1 225 ? 40.878 -7.284 -69.733 1.00 97.44 225 VAL A C 1
ATOM 1888 O O . VAL A 1 225 ? 41.541 -7.597 -70.720 1.00 97.44 225 VAL A O 1
ATOM 1891 N N . ALA A 1 226 ? 40.107 -6.194 -69.703 1.00 96.69 226 ALA A N 1
ATOM 1892 C CA . ALA A 1 226 ? 39.983 -5.269 -70.828 1.00 96.69 226 ALA A CA 1
ATOM 1893 C C . ALA A 1 226 ? 41.344 -4.679 -71.227 1.00 96.69 226 ALA A C 1
ATOM 1895 O O . ALA A 1 226 ? 41.712 -4.736 -72.396 1.00 96.69 226 ALA A O 1
ATOM 1896 N N . PHE A 1 227 ? 42.132 -4.219 -70.251 1.00 97.38 227 PHE A N 1
ATOM 1897 C CA . PHE A 1 227 ? 43.472 -3.682 -70.484 1.00 97.38 227 PHE A CA 1
ATOM 1898 C C . PHE A 1 227 ? 44.423 -4.715 -71.112 1.00 97.38 227 PHE A C 1
ATOM 1900 O O . PHE A 1 227 ? 45.192 -4.393 -72.021 1.00 97.38 227 PHE A O 1
ATOM 1907 N N . LYS A 1 228 ? 44.360 -5.983 -70.672 1.00 97.06 228 LYS A N 1
ATOM 1908 C CA . LYS A 1 228 ? 45.130 -7.075 -71.293 1.00 97.06 228 LYS A CA 1
ATOM 1909 C C . LYS A 1 228 ? 44.759 -7.244 -72.766 1.00 97.06 228 LYS A C 1
ATOM 1911 O O . LYS A 1 228 ? 45.655 -7.291 -73.606 1.00 97.06 228 LYS A O 1
ATOM 1916 N N . TRP A 1 229 ? 43.465 -7.301 -73.077 1.00 96.62 229 TRP A N 1
ATOM 1917 C CA . TRP A 1 229 ? 42.995 -7.445 -74.455 1.00 96.62 229 TRP A CA 1
ATOM 1918 C C . TRP A 1 229 ? 43.355 -6.242 -75.323 1.00 96.62 229 TRP A C 1
ATOM 1920 O O . TRP A 1 229 ? 43.848 -6.427 -76.432 1.00 96.62 229 TRP A O 1
ATOM 1930 N N . GLU A 1 230 ? 43.209 -5.027 -74.806 1.00 97.12 230 GLU A N 1
ATOM 1931 C CA . GLU A 1 230 ? 43.617 -3.799 -75.490 1.00 97.12 230 GLU A CA 1
ATOM 1932 C C . GLU A 1 230 ? 45.119 -3.805 -75.806 1.00 97.12 230 GLU A C 1
ATOM 1934 O O . GLU A 1 230 ? 45.525 -3.510 -76.929 1.00 97.12 230 GLU A O 1
ATOM 1939 N N . THR A 1 231 ? 45.953 -4.247 -74.861 1.00 96.69 231 THR A N 1
ATOM 1940 C CA . THR A 1 231 ? 47.399 -4.396 -75.082 1.00 96.69 231 THR A CA 1
ATOM 1941 C C . THR A 1 231 ? 47.695 -5.418 -76.183 1.00 96.69 231 THR A C 1
ATOM 1943 O O . THR A 1 231 ? 48.494 -5.144 -77.081 1.00 96.69 231 THR A O 1
ATOM 1946 N N . THR A 1 232 ? 47.040 -6.586 -76.155 1.00 96.62 232 THR A N 1
ATOM 1947 C CA . THR A 1 232 ? 47.217 -7.604 -77.206 1.00 96.62 232 THR A CA 1
ATOM 1948 C C . THR A 1 232 ? 46.736 -7.114 -78.568 1.00 96.62 232 THR A C 1
ATOM 1950 O O . THR A 1 232 ? 47.412 -7.341 -79.568 1.00 96.62 232 THR A O 1
ATOM 1953 N N . TRP A 1 233 ? 45.618 -6.388 -78.609 1.00 96.31 233 TRP A N 1
ATOM 1954 C CA . TRP A 1 233 ? 45.073 -5.797 -79.824 1.00 96.31 233 TRP A CA 1
ATOM 1955 C C . TRP A 1 233 ? 46.032 -4.764 -80.414 1.00 96.31 233 TRP A C 1
ATOM 1957 O O . TRP A 1 233 ? 46.368 -4.850 -81.591 1.00 96.31 233 TRP A O 1
ATOM 1967 N N . ASN A 1 234 ? 46.557 -3.859 -79.586 1.00 96.12 234 ASN A N 1
ATOM 1968 C CA . ASN A 1 234 ? 47.554 -2.874 -80.001 1.00 96.12 234 ASN A CA 1
ATOM 1969 C C . ASN A 1 234 ? 48.820 -3.544 -80.554 1.00 96.12 234 ASN A C 1
ATOM 1971 O O . ASN A 1 234 ? 49.383 -3.079 -81.546 1.00 96.12 234 ASN A O 1
ATOM 1975 N N . HIS A 1 235 ? 49.258 -4.658 -79.956 1.00 96.25 235 HIS A N 1
ATOM 1976 C CA . HIS A 1 235 ? 50.389 -5.428 -80.472 1.00 96.25 235 HIS A CA 1
ATOM 1977 C C . HIS A 1 235 ? 50.085 -6.052 -81.841 1.00 96.25 235 HIS A C 1
ATOM 1979 O O . HIS A 1 235 ? 50.874 -5.884 -82.770 1.00 96.25 235 HIS A O 1
ATOM 1985 N N . ILE A 1 236 ? 48.932 -6.713 -81.993 1.00 95.25 236 ILE A N 1
ATOM 1986 C CA . ILE A 1 236 ? 48.491 -7.291 -83.272 1.00 95.25 236 ILE A CA 1
ATOM 1987 C C . ILE A 1 236 ? 48.384 -6.201 -84.338 1.00 95.25 236 ILE A C 1
ATOM 1989 O O . ILE A 1 236 ? 48.910 -6.369 -85.434 1.00 95.25 236 ILE A O 1
ATOM 1993 N N . GLN A 1 237 ? 47.761 -5.069 -84.014 1.00 95.88 237 GLN A N 1
ATOM 1994 C CA . GLN A 1 237 ? 47.601 -3.941 -84.925 1.00 95.88 237 GLN A CA 1
ATOM 1995 C C . GLN A 1 237 ? 48.955 -3.349 -85.336 1.00 95.88 237 GLN A C 1
ATOM 1997 O O . GLN A 1 237 ? 49.169 -3.079 -86.515 1.00 95.88 237 GLN A O 1
ATOM 2002 N N . SER A 1 238 ? 49.890 -3.183 -84.393 1.00 95.50 238 SER A N 1
ATOM 2003 C CA . SER A 1 238 ? 51.246 -2.707 -84.688 1.00 95.50 238 SER A CA 1
ATOM 2004 C C . SER A 1 238 ? 51.993 -3.668 -85.616 1.00 95.50 238 SER A C 1
ATOM 2006 O O . SER A 1 238 ? 52.609 -3.233 -86.590 1.00 95.50 238 SER A O 1
ATOM 2008 N N . THR A 1 239 ? 51.910 -4.973 -85.354 1.00 95.94 239 THR A N 1
ATOM 2009 C CA . THR A 1 239 ? 52.525 -6.005 -86.196 1.00 95.94 239 THR A CA 1
ATOM 2010 C C . THR A 1 239 ? 51.882 -6.042 -87.581 1.00 95.94 239 THR A C 1
ATOM 2012 O O . THR A 1 239 ? 52.594 -5.983 -88.577 1.00 95.94 239 THR A O 1
ATOM 2015 N N . ALA A 1 240 ? 50.551 -6.027 -87.673 1.00 94.81 240 ALA A N 1
ATOM 2016 C CA . ALA A 1 240 ? 49.831 -5.983 -88.943 1.00 94.81 240 ALA A CA 1
ATOM 2017 C C . ALA A 1 240 ? 50.175 -4.728 -89.759 1.00 94.81 240 ALA A C 1
ATOM 2019 O O . ALA A 1 240 ? 50.351 -4.819 -90.972 1.00 94.81 240 ALA A O 1
ATOM 2020 N N . ALA A 1 241 ? 50.330 -3.566 -89.116 1.00 94.44 241 ALA A N 1
ATOM 2021 C CA . ALA A 1 241 ? 50.770 -2.342 -89.782 1.00 94.44 241 ALA A CA 1
ATOM 2022 C C . ALA A 1 241 ? 52.198 -2.471 -90.341 1.00 94.44 241 ALA A C 1
ATOM 2024 O O . ALA A 1 241 ? 52.448 -2.040 -91.466 1.00 94.44 241 ALA A O 1
ATOM 2025 N N . LYS A 1 242 ? 53.121 -3.102 -89.596 1.00 95.06 242 LYS A N 1
ATOM 2026 C CA . LYS A 1 242 ? 54.485 -3.394 -90.073 1.00 95.06 242 LYS A CA 1
ATOM 2027 C C . LYS A 1 242 ? 54.482 -4.354 -91.263 1.00 95.06 242 LYS A C 1
ATOM 2029 O O . LYS A 1 242 ? 55.120 -4.050 -92.263 1.00 95.06 242 LYS A O 1
ATOM 2034 N N . GLU A 1 243 ? 53.742 -5.458 -91.184 1.00 94.88 243 G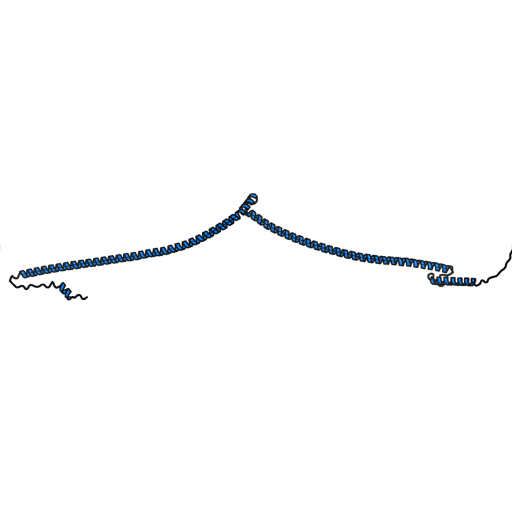LU A N 1
ATOM 2035 C CA . GLU A 1 243 ? 53.607 -6.423 -92.286 1.00 94.88 243 GLU A CA 1
ATOM 2036 C C . GLU A 1 243 ? 52.956 -5.784 -93.520 1.00 94.88 243 GLU A C 1
ATOM 2038 O O . GLU A 1 243 ? 53.420 -5.971 -94.641 1.00 94.88 243 GLU A O 1
ATOM 2043 N N . THR A 1 244 ? 51.928 -4.952 -93.327 1.00 94.19 244 THR A N 1
ATOM 2044 C CA . THR A 1 244 ? 51.277 -4.212 -94.421 1.00 94.19 244 THR A CA 1
ATOM 2045 C C . THR A 1 244 ? 52.248 -3.232 -95.080 1.00 94.19 244 THR A C 1
ATOM 2047 O O . THR A 1 244 ? 52.268 -3.118 -96.306 1.00 94.19 244 THR A O 1
ATOM 2050 N N . LEU A 1 245 ? 53.082 -2.546 -94.290 1.00 94.81 245 LEU A N 1
ATOM 2051 C CA . LEU A 1 245 ? 54.119 -1.654 -94.807 1.00 94.81 245 LEU A CA 1
ATOM 2052 C C . LEU A 1 245 ? 55.190 -2.427 -95.586 1.00 94.81 245 LEU A C 1
ATOM 2054 O O . LEU A 1 245 ? 55.532 -2.014 -96.692 1.00 94.81 245 LEU A O 1
ATOM 2058 N N . LEU A 1 246 ? 55.694 -3.539 -95.041 1.00 94.44 246 LEU A N 1
ATOM 2059 C CA . LEU A 1 246 ? 56.668 -4.406 -95.712 1.00 94.44 246 LEU A CA 1
ATOM 2060 C C . LEU A 1 246 ? 56.108 -4.955 -97.022 1.00 94.44 246 LEU A C 1
ATOM 2062 O O . LEU A 1 246 ? 56.772 -4.870 -98.052 1.00 94.44 246 LEU A O 1
ATOM 2066 N N . LEU A 1 247 ? 54.869 -5.448 -97.012 1.00 92.31 247 LEU A N 1
ATOM 2067 C CA . LEU A 1 247 ? 54.188 -5.890 -98.221 1.00 92.31 247 LEU A CA 1
ATOM 2068 C C . LEU A 1 247 ? 54.109 -4.746 -99.235 1.00 92.31 247 LEU A C 1
ATOM 2070 O O . LEU A 1 247 ? 54.501 -4.936 -100.380 1.00 92.31 247 LEU A O 1
ATOM 2074 N N . GLY A 1 248 ? 53.682 -3.549 -98.820 1.00 91.00 248 GLY A N 1
ATOM 2075 C CA . GLY A 1 248 ? 53.656 -2.359 -99.674 1.00 91.00 248 GLY A CA 1
ATOM 2076 C C . GLY A 1 248 ? 55.023 -2.023 -100.280 1.00 91.00 248 GLY A C 1
ATOM 2077 O O . GLY A 1 248 ? 55.115 -1.773 -101.480 1.00 91.00 248 GLY A O 1
ATOM 2078 N N . GLN A 1 249 ? 56.097 -2.089 -99.487 1.00 91.75 249 GLN A N 1
ATOM 2079 C CA . GLN A 1 249 ? 57.470 -1.891 -99.963 1.00 91.75 249 GLN A CA 1
ATOM 2080 C C . GLN A 1 249 ? 57.884 -2.959 -100.980 1.00 91.75 249 GLN A C 1
ATOM 2082 O O . GLN A 1 249 ? 58.404 -2.608 -102.038 1.00 91.75 249 GLN A O 1
ATOM 2087 N N . ILE A 1 250 ? 57.613 -4.241 -100.709 1.00 90.31 250 ILE A N 1
ATOM 2088 C CA . ILE A 1 250 ? 57.871 -5.342 -101.647 1.00 90.31 250 ILE A CA 1
ATOM 2089 C C . ILE A 1 250 ? 57.110 -5.106 -102.949 1.00 90.31 250 ILE A C 1
ATOM 2091 O O . ILE A 1 250 ? 57.703 -5.248 -104.019 1.00 90.31 250 ILE A O 1
ATOM 2095 N N . LYS A 1 251 ? 55.833 -4.702 -102.880 1.00 90.44 251 LYS A N 1
ATOM 2096 C CA . LYS A 1 251 ? 55.038 -4.401 -104.075 1.00 90.44 251 LYS A CA 1
ATOM 2097 C C . LYS A 1 251 ? 55.663 -3.291 -104.909 1.00 90.44 251 LYS A C 1
ATOM 2099 O O . LYS A 1 251 ? 55.838 -3.467 -106.109 1.00 90.44 251 LYS A O 1
ATOM 2104 N N . VAL A 1 252 ? 56.064 -2.188 -104.278 1.00 90.06 252 VAL A N 1
ATOM 2105 C CA . VAL A 1 252 ? 56.702 -1.059 -104.972 1.00 90.06 252 VAL A CA 1
ATOM 2106 C C . VAL A 1 252 ? 58.051 -1.458 -105.575 1.00 90.06 252 VAL A C 1
ATOM 2108 O O . VAL A 1 252 ? 58.308 -1.160 -106.737 1.00 90.06 252 VAL A O 1
ATOM 2111 N N . VAL A 1 253 ? 58.912 -2.156 -104.827 1.00 91.31 253 VAL A N 1
ATOM 2112 C CA . VAL A 1 253 ? 60.231 -2.592 -105.322 1.00 91.31 253 VAL A CA 1
ATOM 2113 C C . VAL A 1 253 ? 60.089 -3.593 -106.469 1.00 91.31 253 VAL A C 1
ATOM 2115 O O . VAL A 1 253 ? 60.785 -3.465 -107.473 1.00 91.31 253 VAL A O 1
ATOM 2118 N N . THR A 1 254 ? 59.166 -4.548 -106.353 1.00 87.75 254 THR A N 1
ATOM 2119 C CA . THR A 1 254 ? 58.850 -5.520 -107.409 1.00 87.75 254 THR A CA 1
ATOM 2120 C C . THR A 1 254 ? 58.375 -4.814 -108.669 1.00 87.75 254 THR A C 1
ATOM 2122 O O . THR A 1 254 ? 58.917 -5.057 -109.745 1.00 87.75 254 THR A O 1
ATOM 2125 N N . LEU A 1 255 ? 57.408 -3.905 -108.535 1.00 87.19 255 LEU A N 1
ATOM 2126 C CA . LEU A 1 255 ? 56.876 -3.141 -109.656 1.00 87.19 255 LEU A CA 1
ATOM 2127 C C . LEU A 1 255 ? 57.986 -2.329 -110.340 1.00 87.19 255 LEU A C 1
ATOM 2129 O O . LEU A 1 255 ? 58.126 -2.379 -111.561 1.00 87.19 255 LEU A O 1
ATOM 2133 N N . ASN A 1 256 ? 58.829 -1.657 -109.549 1.00 86.62 256 ASN A N 1
ATOM 2134 C CA . ASN A 1 256 ? 59.965 -0.891 -110.056 1.00 86.62 256 ASN A CA 1
ATOM 2135 C C . ASN A 1 256 ? 60.967 -1.781 -110.811 1.00 86.62 256 ASN A C 1
ATOM 2137 O O . ASN A 1 256 ? 61.412 -1.417 -111.898 1.00 86.62 256 ASN A O 1
ATOM 2141 N N . LEU A 1 257 ? 61.318 -2.953 -110.270 1.00 85.69 257 LEU A N 1
ATOM 2142 C CA . LEU A 1 257 ? 62.208 -3.908 -110.939 1.00 85.69 257 LEU A CA 1
ATOM 2143 C C . LEU A 1 257 ? 61.593 -4.433 -112.245 1.00 85.69 257 LEU A C 1
ATOM 2145 O O . LEU A 1 257 ? 62.277 -4.458 -113.266 1.00 85.69 257 LEU A O 1
ATOM 2149 N N . PHE A 1 258 ? 60.306 -4.796 -112.238 1.00 85.38 258 PHE A N 1
ATOM 2150 C CA . PHE A 1 258 ? 59.567 -5.237 -113.426 1.00 85.38 258 PHE A CA 1
ATOM 2151 C C . PHE A 1 258 ? 59.582 -4.174 -114.533 1.00 85.38 258 PHE A C 1
ATOM 2153 O O . PHE A 1 258 ? 59.881 -4.488 -115.689 1.00 85.38 258 PHE A O 1
ATOM 2160 N N . HIS A 1 259 ? 59.346 -2.905 -114.181 1.00 84.50 259 HIS A N 1
ATOM 2161 C CA . HIS A 1 259 ? 59.448 -1.785 -115.122 1.00 84.50 259 HIS A CA 1
ATOM 2162 C C . HIS A 1 259 ? 60.866 -1.601 -115.666 1.00 84.50 259 HIS A C 1
ATOM 2164 O O . HIS A 1 259 ? 61.022 -1.396 -116.869 1.00 84.50 259 HIS A O 1
ATOM 2170 N N . MET A 1 260 ? 61.907 -1.725 -114.832 1.00 81.31 260 MET A N 1
ATOM 2171 C CA . MET A 1 260 ? 63.304 -1.611 -115.286 1.00 81.31 260 MET A CA 1
ATOM 2172 C C . MET A 1 260 ? 63.699 -2.683 -116.310 1.00 81.31 260 MET A C 1
ATOM 2174 O O . MET A 1 260 ? 64.519 -2.414 -117.183 1.00 81.31 260 MET A O 1
ATOM 2178 N N . MET A 1 261 ? 63.103 -3.876 -116.257 1.00 77.06 261 MET A N 1
ATOM 2179 C CA . MET A 1 261 ? 63.333 -4.933 -117.256 1.00 77.06 261 MET A CA 1
ATOM 2180 C C . MET A 1 261 ? 62.469 -4.772 -118.518 1.00 77.06 261 MET A C 1
ATOM 2182 O O . MET A 1 261 ? 62.453 -5.653 -119.375 1.00 77.06 261 MET A O 1
ATOM 2186 N N . GLY A 1 262 ? 61.759 -3.646 -118.659 1.00 71.50 262 GLY A N 1
ATOM 2187 C CA . GLY A 1 262 ? 60.940 -3.328 -119.829 1.00 71.50 262 GLY A CA 1
ATOM 2188 C C . GLY A 1 262 ? 59.511 -3.876 -119.774 1.00 71.50 262 GLY A C 1
ATOM 2189 O O . GLY A 1 262 ? 58.800 -3.816 -120.781 1.00 71.50 262 GLY A O 1
ATOM 2190 N N . GLY A 1 263 ? 59.075 -4.392 -118.620 1.00 73.62 263 GLY A N 1
ATOM 2191 C CA . GLY A 1 263 ? 57.706 -4.843 -118.395 1.00 73.62 263 GLY A CA 1
ATOM 2192 C C . GLY A 1 263 ? 56.707 -3.686 -118.478 1.00 73.62 263 GLY A C 1
ATOM 2193 O O . GLY A 1 263 ? 56.905 -2.631 -117.876 1.00 73.62 263 GLY A O 1
ATOM 2194 N N . LYS A 1 264 ? 55.614 -3.867 -119.229 1.00 74.00 264 LYS A N 1
ATOM 2195 C CA . LYS A 1 264 ? 54.553 -2.858 -119.383 1.00 74.00 264 LYS A CA 1
ATOM 2196 C C . LYS A 1 264 ? 53.346 -3.227 -118.529 1.00 74.00 264 LYS A C 1
ATOM 2198 O O . LYS A 1 264 ? 52.764 -4.293 -118.710 1.00 74.00 264 LYS A O 1
ATOM 2203 N N . THR A 1 265 ? 52.931 -2.325 -117.647 1.00 65.50 265 THR A N 1
ATOM 2204 C CA . THR A 1 265 ? 51.653 -2.420 -116.926 1.00 65.50 265 THR A CA 1
ATOM 2205 C C . THR A 1 265 ? 50.534 -1.854 -117.796 1.00 65.50 265 THR A C 1
ATOM 2207 O O . THR A 1 265 ? 50.554 -0.679 -118.159 1.00 65.50 265 THR A O 1
ATOM 2210 N N . SER A 1 266 ? 49.566 -2.680 -118.187 1.00 60.59 266 SER A N 1
ATOM 2211 C CA . SER A 1 266 ? 48.393 -2.267 -118.974 1.00 60.59 266 SER A CA 1
ATOM 2212 C C . SER A 1 266 ? 47.253 -3.250 -118.738 1.00 60.59 266 SER A C 1
ATOM 2214 O O . SER A 1 266 ? 47.487 -4.450 -118.799 1.00 60.59 266 SER A O 1
ATOM 2216 N N . GLN A 1 267 ? 46.031 -2.756 -118.514 1.00 54.22 267 GLN A N 1
ATOM 2217 C CA . GLN A 1 267 ? 44.869 -3.592 -118.166 1.00 54.22 267 GLN A CA 1
ATOM 2218 C C . GLN A 1 267 ? 44.461 -4.608 -119.248 1.00 54.22 267 GLN A C 1
ATOM 2220 O O . GLN A 1 267 ? 43.791 -5.577 -118.918 1.00 54.22 267 GLN A O 1
ATOM 2225 N N . ASP A 1 268 ? 44.871 -4.412 -120.506 1.00 53.72 268 ASP A N 1
ATOM 2226 C CA . ASP A 1 268 ? 44.355 -5.194 -121.640 1.00 53.72 268 ASP A CA 1
ATOM 2227 C C . ASP A 1 268 ? 45.380 -6.189 -122.237 1.00 53.72 268 ASP A C 1
ATOM 2229 O O . ASP A 1 268 ? 44.996 -7.154 -122.892 1.00 53.72 268 ASP A O 1
ATOM 2233 N N . LYS A 1 269 ? 46.697 -5.981 -122.027 1.00 57.25 269 LYS A N 1
ATOM 2234 C CA . LYS A 1 269 ? 47.786 -6.842 -122.571 1.00 57.25 269 LYS A CA 1
ATOM 2235 C C . LYS A 1 269 ? 49.069 -6.923 -121.718 1.00 57.25 269 LYS A C 1
ATOM 2237 O O . LYS A 1 269 ? 50.050 -7.512 -122.164 1.00 57.25 269 LYS A O 1
ATOM 2242 N N . GLY A 1 270 ? 49.103 -6.305 -120.536 1.00 65.62 270 GLY A N 1
ATOM 2243 C CA . GLY A 1 270 ? 50.258 -6.308 -119.627 1.00 65.62 270 GLY A CA 1
ATOM 2244 C C . GLY A 1 270 ? 49.906 -6.915 -118.270 1.00 65.62 270 GLY A C 1
ATOM 2245 O O . GLY A 1 270 ? 48.732 -7.121 -117.973 1.00 65.62 270 GLY A O 1
ATOM 2246 N N . VAL A 1 271 ? 50.908 -7.188 -117.431 1.00 73.06 271 VAL A N 1
ATOM 2247 C CA . VAL A 1 271 ? 50.647 -7.660 -116.059 1.00 73.06 271 VAL A CA 1
ATOM 2248 C C . VAL A 1 271 ? 49.978 -6.524 -115.264 1.00 73.06 271 VAL A C 1
ATOM 2250 O O . VAL A 1 271 ? 50.456 -5.386 -115.351 1.00 73.06 271 VAL A O 1
ATOM 2253 N N . PRO A 1 272 ? 48.879 -6.769 -114.524 1.00 78.06 272 PRO A N 1
ATOM 2254 C CA . PRO A 1 272 ? 48.219 -5.745 -113.713 1.00 78.06 272 PRO A CA 1
ATOM 2255 C C . PRO A 1 272 ? 49.145 -5.127 -112.655 1.00 78.06 272 PRO A C 1
ATOM 2257 O O . PRO A 1 272 ? 50.024 -5.799 -112.118 1.00 78.06 272 PRO A O 1
ATOM 2260 N N . ILE A 1 273 ? 48.922 -3.848 -112.316 1.00 75.81 273 ILE A N 1
ATOM 2261 C CA . ILE A 1 273 ? 49.750 -3.103 -111.342 1.00 75.81 273 ILE A CA 1
ATOM 2262 C C . ILE A 1 273 ? 49.715 -3.766 -109.955 1.00 75.81 273 ILE A C 1
ATOM 2264 O O . ILE A 1 273 ? 50.746 -3.842 -109.291 1.00 75.81 273 ILE A O 1
ATOM 2268 N N . ASP A 1 274 ? 48.556 -4.288 -109.547 1.00 78.44 274 ASP A N 1
ATOM 2269 C CA . ASP A 1 274 ? 48.361 -4.900 -108.227 1.00 78.44 274 ASP A CA 1
ATOM 2270 C C . ASP A 1 274 ? 48.741 -6.389 -108.154 1.00 78.44 274 ASP A C 1
ATOM 2272 O O . ASP A 1 274 ? 48.808 -6.940 -107.049 1.00 78.44 274 ASP A O 1
ATOM 2276 N N . ASP A 1 275 ? 49.013 -7.036 -109.296 1.00 83.44 275 ASP A N 1
ATOM 2277 C CA . ASP A 1 275 ? 49.401 -8.450 -109.357 1.00 83.44 275 ASP A CA 1
ATOM 2278 C C . ASP A 1 275 ? 50.920 -8.610 -109.247 1.00 83.44 275 ASP A C 1
ATOM 2280 O O . ASP A 1 275 ? 51.658 -8.807 -110.215 1.00 83.44 275 ASP A O 1
ATOM 2284 N N . THR A 1 276 ? 51.400 -8.519 -108.012 1.00 84.50 276 THR A N 1
ATOM 2285 C CA . THR A 1 276 ? 52.820 -8.682 -107.707 1.00 84.50 276 THR A CA 1
ATOM 2286 C C . THR A 1 276 ? 53.369 -10.077 -107.965 1.00 84.50 276 THR A C 1
ATOM 2288 O O . THR A 1 276 ? 54.575 -10.210 -108.163 1.00 84.50 276 THR A O 1
ATOM 2291 N N . VAL A 1 277 ? 52.528 -11.115 -107.944 1.00 86.12 277 VAL A N 1
ATOM 2292 C CA . VAL A 1 277 ? 52.999 -12.495 -108.122 1.00 86.12 277 VAL A CA 1
ATOM 2293 C C . VAL A 1 277 ? 53.395 -12.703 -109.576 1.00 86.12 277 VAL A C 1
ATOM 2295 O O . VAL A 1 277 ? 54.533 -13.085 -109.842 1.00 86.12 277 VAL A O 1
ATOM 2298 N N . GLN A 1 278 ? 52.518 -12.332 -110.514 1.00 83.44 278 GLN A N 1
ATOM 2299 C CA . GLN A 1 278 ? 52.851 -12.387 -111.937 1.00 83.44 278 GLN A CA 1
ATOM 2300 C C . GLN A 1 278 ? 54.030 -11.479 -112.296 1.00 83.44 278 GLN A C 1
ATOM 2302 O O . GLN A 1 278 ? 54.856 -11.854 -113.127 1.00 83.44 278 GLN A O 1
ATOM 2307 N N . GLN A 1 279 ? 54.151 -10.303 -111.665 1.00 84.62 279 GLN A N 1
ATOM 2308 C CA . GLN A 1 279 ? 55.319 -9.443 -111.869 1.00 84.62 279 GLN A CA 1
ATOM 2309 C C . GLN A 1 279 ? 56.598 -10.188 -111.476 1.00 84.62 279 GLN A C 1
ATOM 2311 O O . GLN A 1 279 ? 57.479 -10.317 -112.321 1.00 84.62 279 GLN A O 1
ATOM 2316 N N . LEU A 1 280 ? 56.677 -10.740 -110.255 1.00 86.56 280 LEU A N 1
ATOM 2317 C CA . LEU A 1 280 ? 57.832 -11.517 -109.779 1.00 86.56 280 LEU A CA 1
ATOM 2318 C C . LEU A 1 280 ? 58.149 -12.729 -110.661 1.00 86.56 280 LEU A C 1
ATOM 2320 O O . LEU A 1 280 ? 59.324 -13.000 -110.894 1.00 86.56 280 LEU A O 1
ATOM 2324 N N . GLU A 1 281 ? 57.147 -13.443 -111.173 1.00 85.38 281 GLU A N 1
ATOM 2325 C CA . GLU A 1 281 ? 57.356 -14.567 -112.096 1.00 85.38 281 GLU A CA 1
ATOM 2326 C C . GLU A 1 281 ? 58.026 -14.116 -113.398 1.00 85.38 281 GLU A C 1
ATOM 2328 O O . GLU A 1 281 ? 58.976 -14.750 -113.860 1.00 85.38 281 GLU A O 1
ATOM 2333 N N . GLN A 1 282 ? 57.602 -12.979 -113.957 1.00 82.44 282 GLN A N 1
ATOM 2334 C CA . GLN A 1 282 ? 58.240 -12.389 -115.137 1.00 82.44 282 GLN A CA 1
ATOM 2335 C C . GLN A 1 282 ? 59.661 -11.898 -114.829 1.00 82.44 282 GLN A C 1
ATOM 2337 O O . GLN A 1 282 ? 60.567 -12.116 -115.634 1.00 82.44 282 GLN A O 1
ATOM 2342 N N . ILE A 1 283 ? 59.889 -11.305 -113.647 1.00 84.25 283 ILE A N 1
ATOM 2343 C CA . ILE A 1 283 ? 61.245 -10.980 -113.168 1.00 84.25 283 ILE A CA 1
ATOM 2344 C C . ILE A 1 283 ? 62.105 -12.246 -113.112 1.00 84.25 283 ILE A C 1
ATOM 2346 O O . ILE A 1 283 ? 63.240 -12.253 -113.585 1.00 84.25 283 ILE A O 1
ATOM 2350 N N . GLN A 1 284 ? 61.572 -13.330 -112.552 1.00 85.44 284 GLN A N 1
ATOM 2351 C CA . GLN A 1 284 ? 62.290 -14.588 -112.402 1.00 85.44 284 GLN A CA 1
ATOM 2352 C C . GLN A 1 284 ? 62.625 -15.216 -113.758 1.00 85.44 284 GLN A C 1
ATOM 2354 O O . GLN A 1 284 ? 63.752 -15.677 -113.935 1.00 85.44 284 GLN A O 1
ATOM 2359 N N . LEU A 1 285 ? 61.678 -15.239 -114.701 1.00 83.94 285 LEU A N 1
ATOM 2360 C CA . LEU A 1 285 ? 61.908 -15.712 -116.067 1.00 83.94 285 LEU A CA 1
ATOM 2361 C C . LEU A 1 285 ? 62.989 -14.878 -116.751 1.00 83.94 285 LEU A C 1
ATOM 2363 O O . LEU A 1 285 ? 63.950 -15.444 -117.258 1.00 83.94 285 LEU A O 1
ATOM 2367 N N . PHE A 1 286 ? 62.911 -13.549 -116.658 1.00 82.94 286 PHE A N 1
ATOM 2368 C CA . PHE A 1 286 ? 63.925 -12.667 -117.230 1.00 82.94 286 PHE A CA 1
ATOM 2369 C C . PHE A 1 286 ? 65.320 -12.923 -116.641 1.00 82.94 286 PHE A C 1
ATOM 2371 O O . PHE A 1 286 ? 66.298 -13.020 -117.382 1.00 82.94 286 PHE A O 1
ATOM 2378 N N . ILE A 1 287 ? 65.432 -13.071 -115.316 1.00 83.06 287 ILE A N 1
ATOM 2379 C CA . ILE A 1 287 ? 66.710 -13.383 -114.663 1.00 83.06 287 ILE A CA 1
ATOM 2380 C C . ILE A 1 287 ? 67.217 -14.767 -115.088 1.00 83.06 287 ILE A C 1
ATOM 2382 O O . ILE A 1 287 ? 68.408 -14.903 -115.357 1.00 83.06 287 ILE A O 1
ATOM 2386 N N . LYS A 1 288 ? 66.348 -15.784 -115.175 1.00 83.25 288 LYS A N 1
ATOM 2387 C CA . LYS A 1 288 ? 66.720 -17.133 -115.636 1.00 83.25 288 LYS A CA 1
ATOM 2388 C C . LYS A 1 288 ? 67.195 -17.119 -117.084 1.00 83.25 288 LYS A C 1
ATOM 2390 O O . LYS A 1 288 ? 68.250 -17.677 -117.352 1.00 83.25 288 LYS A O 1
ATOM 2395 N N . ASP A 1 289 ? 66.492 -16.432 -117.976 1.00 81.00 289 ASP A N 1
ATOM 2396 C CA . ASP A 1 289 ? 66.891 -16.290 -119.377 1.00 81.00 289 ASP A CA 1
ATOM 2397 C C . ASP A 1 289 ? 68.249 -15.595 -119.485 1.00 81.00 289 ASP A C 1
ATOM 2399 O O . ASP A 1 289 ? 69.140 -16.061 -120.192 1.00 81.00 289 ASP A O 1
ATOM 2403 N N . LYS A 1 290 ? 68.469 -14.515 -118.723 1.00 79.44 290 LYS A N 1
ATOM 2404 C CA . LYS A 1 290 ? 69.778 -13.848 -118.671 1.00 79.44 290 LYS A CA 1
ATOM 2405 C C . LYS A 1 290 ? 70.864 -14.738 -118.071 1.00 79.44 290 LYS A C 1
ATOM 2407 O O . LYS A 1 290 ? 71.986 -14.707 -118.564 1.00 79.44 290 LYS A O 1
ATOM 2412 N N . ALA A 1 291 ? 70.555 -15.536 -117.052 1.00 76.38 291 ALA A N 1
ATOM 2413 C CA . ALA A 1 291 ? 71.499 -16.476 -116.459 1.00 76.38 291 ALA A CA 1
ATOM 2414 C C . ALA A 1 291 ? 71.874 -17.603 -117.432 1.00 76.38 291 ALA A C 1
ATOM 2416 O O . ALA A 1 291 ? 73.053 -17.935 -117.510 1.00 76.38 291 ALA A O 1
ATOM 2417 N N . VAL A 1 292 ? 70.912 -18.124 -118.204 1.00 76.94 292 VAL A N 1
ATOM 2418 C CA . VAL A 1 292 ? 71.150 -19.095 -119.284 1.00 76.94 292 VAL A CA 1
ATOM 2419 C C . VAL A 1 292 ? 72.034 -18.477 -120.364 1.00 76.94 292 VAL A C 1
ATOM 2421 O O . VAL A 1 292 ? 73.053 -19.059 -120.711 1.00 76.94 292 VAL A O 1
ATOM 2424 N N . ILE A 1 293 ? 71.740 -17.249 -120.807 1.00 74.06 293 ILE A N 1
ATOM 2425 C CA . ILE A 1 293 ? 72.580 -16.529 -121.780 1.00 74.06 293 ILE A CA 1
ATOM 2426 C C . ILE A 1 293 ? 74.013 -16.352 -121.253 1.00 74.06 293 ILE A C 1
ATOM 2428 O O . ILE A 1 293 ? 74.971 -16.530 -121.997 1.00 74.06 293 ILE A O 1
ATOM 2432 N N . VAL A 1 294 ? 74.186 -16.022 -119.970 1.00 73.19 294 VAL A N 1
ATOM 2433 C CA . VAL A 1 294 ? 75.515 -15.869 -119.357 1.00 73.19 294 VAL A CA 1
ATOM 2434 C C . VAL A 1 294 ? 76.227 -17.216 -119.182 1.00 73.19 294 VAL A C 1
ATOM 2436 O O . VAL A 1 294 ? 77.439 -17.281 -119.378 1.00 73.19 294 VAL A O 1
ATOM 2439 N N . SER A 1 295 ? 75.522 -18.299 -118.840 1.00 69.81 295 SER A N 1
ATOM 2440 C CA . SER A 1 295 ? 76.121 -19.639 -118.775 1.00 69.81 295 SER A CA 1
ATOM 2441 C C . SER A 1 295 ? 76.477 -20.188 -120.153 1.00 69.81 295 SER A C 1
ATOM 2443 O O . SER A 1 295 ? 77.502 -20.850 -120.282 1.00 69.81 295 SER A O 1
ATOM 2445 N N . ASP A 1 296 ? 75.683 -19.869 -121.174 1.00 64.31 296 ASP A N 1
ATOM 2446 C CA . ASP A 1 296 ? 75.967 -20.220 -122.563 1.00 64.31 296 ASP A CA 1
ATOM 2447 C C . ASP A 1 296 ? 77.187 -19.445 -123.064 1.00 64.31 296 ASP A C 1
ATOM 2449 O O . ASP A 1 296 ? 78.100 -20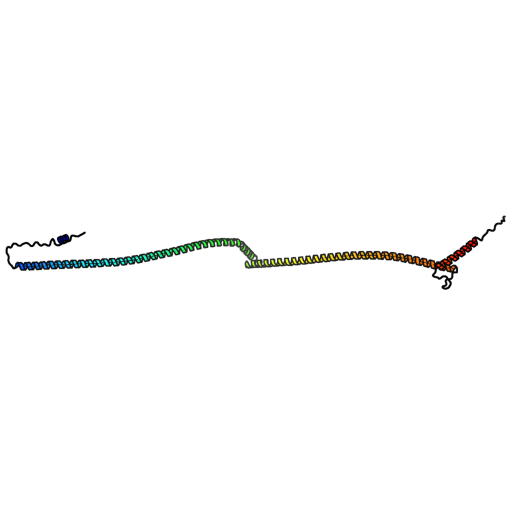.061 -123.603 1.00 64.31 296 ASP A O 1
ATOM 2453 N N . LEU A 1 297 ? 77.287 -18.143 -122.761 1.00 61.12 297 LEU A N 1
ATOM 2454 C CA . LEU A 1 297 ? 78.492 -17.342 -123.019 1.00 61.12 297 LEU A CA 1
ATOM 2455 C C . LEU A 1 297 ? 79.737 -17.923 -122.334 1.00 61.12 297 LEU A C 1
ATOM 2457 O O . LEU A 1 297 ? 80.816 -17.935 -122.918 1.00 61.12 297 LEU A O 1
ATOM 2461 N N . ARG A 1 298 ? 79.592 -18.447 -121.112 1.00 59.97 298 ARG A N 1
ATOM 2462 C CA . ARG A 1 298 ? 80.695 -19.044 -120.344 1.00 59.97 298 ARG A CA 1
ATOM 2463 C C . ARG A 1 298 ? 81.091 -20.449 -120.828 1.00 59.97 298 ARG A C 1
ATOM 2465 O O . ARG A 1 298 ? 82.209 -20.876 -120.565 1.00 59.97 298 ARG A O 1
ATOM 2472 N N . ASN A 1 299 ? 80.208 -21.157 -121.533 1.00 55.81 299 ASN A N 1
ATOM 2473 C CA . ASN A 1 299 ? 80.495 -22.461 -122.144 1.00 55.81 299 ASN A CA 1
ATOM 2474 C C . ASN A 1 299 ? 80.993 -22.343 -123.601 1.00 55.81 299 ASN A C 1
ATOM 2476 O O . ASN A 1 299 ? 81.364 -23.355 -124.195 1.00 55.81 299 ASN A O 1
ATOM 2480 N N . THR A 1 300 ? 81.026 -21.131 -124.172 1.00 51.25 300 THR A N 1
ATOM 2481 C CA . THR A 1 300 ? 81.509 -20.841 -125.537 1.00 51.25 300 THR A CA 1
ATOM 2482 C C . THR A 1 300 ? 82.917 -20.239 -125.610 1.00 51.25 300 THR A C 1
ATOM 2484 O O . THR A 1 300 ? 83.303 -19.769 -126.676 1.00 51.25 300 THR A O 1
ATOM 2487 N N . ASP A 1 301 ? 83.705 -20.304 -124.532 1.00 40.09 301 ASP A N 1
ATOM 2488 C CA . ASP A 1 301 ? 85.133 -19.956 -124.554 1.00 40.09 301 ASP A CA 1
ATOM 2489 C C . ASP A 1 301 ? 86.021 -21.223 -124.562 1.00 40.09 301 ASP A C 1
ATOM 2491 O O . ASP A 1 301 ? 86.190 -21.863 -123.520 1.00 40.09 301 ASP A O 1
ATOM 2495 N N . PRO A 1 302 ? 86.628 -21.598 -125.708 1.00 41.41 302 PRO A N 1
ATOM 2496 C CA . PRO A 1 302 ? 87.860 -22.375 -125.759 1.00 41.41 302 PRO A CA 1
ATOM 2497 C C . PRO A 1 302 ? 89.084 -21.443 -125.886 1.00 41.41 302 PRO A C 1
ATOM 2499 O O . PRO A 1 302 ? 89.093 -20.513 -126.693 1.00 41.41 302 PRO A O 1
ATOM 2502 N N . ASP A 1 303 ? 90.128 -21.720 -125.099 1.00 44.50 303 ASP A N 1
ATOM 2503 C CA . ASP A 1 303 ? 91.453 -21.073 -125.139 1.00 44.50 303 ASP A CA 1
ATOM 2504 C C . ASP A 1 303 ? 92.027 -20.876 -126.561 1.00 44.50 303 ASP A C 1
ATOM 2506 O O . ASP A 1 303 ? 91.991 -21.807 -127.374 1.00 44.50 303 ASP A O 1
ATOM 2510 N N . PRO A 1 304 ? 92.745 -19.761 -126.816 1.00 46.91 304 PRO A N 1
ATOM 2511 C CA . PRO A 1 304 ? 93.838 -19.718 -127.776 1.00 46.91 304 PRO A CA 1
ATOM 2512 C C . PRO A 1 304 ? 95.202 -19.616 -127.065 1.00 46.91 304 PRO A C 1
ATOM 2514 O O . PRO A 1 304 ? 95.497 -18.692 -126.308 1.00 46.91 304 PRO A O 1
ATOM 2517 N N . SER A 1 305 ? 96.066 -20.583 -127.358 1.00 45.00 305 SER A N 1
ATOM 2518 C CA . SER A 1 305 ? 97.436 -20.743 -126.866 1.00 45.00 305 SER A CA 1
ATOM 2519 C C . SER A 1 305 ? 98.498 -19.893 -127.601 1.00 45.00 305 SER A C 1
ATOM 2521 O O . SER A 1 305 ? 98.544 -19.894 -128.826 1.00 45.00 305 SER A O 1
ATOM 2523 N N . SER A 1 306 ? 99.419 -19.311 -126.812 1.00 39.69 306 SER A N 1
ATOM 2524 C CA . SER A 1 306 ? 100.864 -19.029 -127.037 1.00 39.69 306 SER A CA 1
ATOM 2525 C C . SER A 1 306 ? 101.372 -18.146 -128.202 1.00 39.69 306 SER A C 1
ATOM 2527 O O . SER A 1 306 ? 101.224 -18.511 -129.363 1.00 39.69 306 SER A O 1
ATOM 2529 N N . SER A 1 307 ? 102.185 -17.117 -127.885 1.00 37.28 307 SER A N 1
ATOM 2530 C CA . SER A 1 307 ? 103.618 -17.040 -128.280 1.00 37.28 307 SER A CA 1
ATOM 2531 C C . SER A 1 307 ? 104.340 -15.784 -127.739 1.00 37.28 307 SER A C 1
ATOM 2533 O O . SER A 1 307 ? 104.051 -14.659 -128.127 1.00 37.28 307 SER A O 1
ATOM 2535 N N . THR A 1 308 ? 105.307 -16.027 -126.854 1.00 44.41 308 THR A N 1
ATOM 2536 C CA . THR A 1 308 ? 106.707 -15.542 -126.799 1.00 44.41 308 THR A CA 1
ATOM 2537 C C . THR A 1 308 ? 107.187 -14.456 -127.786 1.00 44.41 308 THR A C 1
ATOM 2539 O O . THR A 1 308 ? 107.112 -14.698 -128.986 1.00 44.41 308 THR A O 1
ATOM 2542 N N . VAL A 1 309 ? 107.840 -13.388 -127.275 1.00 40.88 309 VAL A N 1
ATOM 2543 C CA . VAL A 1 309 ? 109.151 -12.817 -127.712 1.00 40.88 309 VAL A CA 1
ATOM 2544 C C . VAL A 1 309 ? 109.810 -12.091 -126.514 1.00 40.88 309 VAL A C 1
ATOM 2546 O O . VAL A 1 309 ? 109.121 -11.451 -125.723 1.00 40.88 309 VAL A O 1
ATOM 2549 N N . ALA A 1 310 ? 111.131 -12.246 -126.378 1.00 51.47 310 ALA A N 1
ATOM 2550 C CA . ALA A 1 310 ? 112.021 -11.774 -125.313 1.00 51.47 310 ALA A CA 1
ATOM 2551 C C . ALA A 1 310 ? 112.964 -10.628 -125.772 1.00 51.47 310 ALA A C 1
ATOM 2553 O O . ALA A 1 310 ? 113.013 -10.338 -126.964 1.00 51.47 310 ALA A O 1
ATOM 2554 N N . GLU A 1 311 ? 113.755 -10.106 -124.812 1.00 46.59 311 GLU A N 1
ATOM 2555 C CA . GLU A 1 311 ? 114.942 -9.205 -124.909 1.00 46.59 311 GLU A CA 1
ATOM 2556 C C . GLU A 1 311 ? 114.619 -7.712 -125.170 1.00 46.59 311 GLU A C 1
ATOM 2558 O O . GLU A 1 311 ? 113.863 -7.395 -126.080 1.00 46.59 311 GLU A O 1
ATOM 2563 N N . ILE A 1 312 ? 115.072 -6.711 -124.395 1.00 44.81 312 ILE A N 1
ATOM 2564 C CA . ILE A 1 312 ? 116.311 -6.428 -123.629 1.00 44.81 312 ILE A CA 1
ATOM 2565 C C . ILE A 1 312 ? 115.948 -5.785 -122.285 1.00 44.81 312 ILE A C 1
ATOM 2567 O O . ILE A 1 312 ? 115.003 -4.964 -122.269 1.00 44.81 312 ILE A O 1
#

pLDDT: mean 83.35, std 18.03, range [33.66, 98.31]

Secondary structure (DSSP, 8-state):
----HHHHHHHHHGGG-------------TTHHHHHHHHHHHHHHHHHHHHHHHHHHHHHHHHHHHHHHHHHHHHHHHHHHHHHHHHHHHHHHHHHHHHHHHHHHHHHHHHHHHHHHHHHHHHHHHHHHHHHHHHHHHHHHHHHHHHHHHHHH-S-SSHHHHHHHHHHHHHHHHHHHHHHHHHHHHHHHHHHHHHHHHHHHHHHHHHHHHHHHHHHHHHHHHHHHHHHHHHHHHHHHHHHHHHHHHHHHHHHHHHHHHHHTTPPP-TTTS--TT-HHHHHHHHHHHHHHHHHHHHHHHHS------------

Radius of gyration: 104.64 Å; chains: 1; bounding box: 233×77×262 Å

InterPro domains:
  IPR025252 Domain of unknown function DUF4200 [PF13863] (34-151)
  IPR051147 Cilia- and flagella-associated domain-containing protein [PTHR21683] (25-292)